Protein AF-A0A2P4YS09-F1 (afdb_monomer_lite)

Foldseek 3Di:
DPPCCLPPVVVVVLLVVLPPPDLAAEEEEDAPVCQVVSVVSCCVPCCVDPNNAAEAEQAAALPDDDDPVVLVVLVVVLVVCSVSSHYYYYYLNRLVSLVLSLVQDDPPPPSNVSSCVSNDPVRYDYDYDPVVVRVDCVSVDQDDHDDDDDQVPQLLQLVLLLVLVCVQCDDDCPQQLNVLLPDPQQWDADCVCCPPRNQNNRIDGRPPDPCPVVSVVSNCVSPPPPPQLLCCLQQPPPDDNCRSCDPNCVVCVVSNVSSVSNSVVNVVVVVSVVPPDDDPDDDDDPPDDDDPDDDDDDD

InterPro domains:
  IPR022099 Domain of unknown function DUF3638 [PF12340] (1-166)

Structure (mmCIF, N/CA/C/O backbone):
data_AF-A0A2P4YS09-F1
#
_entry.id   AF-A0A2P4YS09-F1
#
loop_
_atom_site.group_PDB
_atom_site.id
_atom_site.type_symbol
_atom_site.label_atom_id
_atom_site.label_alt_id
_atom_site.label_comp_id
_atom_site.label_asym_id
_atom_site.label_entity_id
_atom_site.label_seq_id
_atom_site.pdbx_PDB_ins_code
_atom_site.Cartn_x
_atom_site.Cartn_y
_atom_site.Cartn_z
_atom_site.occupancy
_atom_site.B_iso_or_equiv
_atom_site.auth_seq_id
_atom_site.auth_comp_id
_atom_site.auth_asym_id
_atom_site.auth_atom_id
_atom_site.pdbx_PDB_model_num
ATOM 1 N N . MET A 1 1 ? -18.739 -16.375 -4.232 1.00 53.59 1 MET A N 1
ATOM 2 C CA . MET A 1 1 ? -19.232 -14.999 -4.000 1.00 53.59 1 MET A CA 1
ATOM 3 C C . MET A 1 1 ? -20.748 -15.020 -3.813 1.00 53.59 1 MET A C 1
ATOM 5 O O . MET A 1 1 ? -21.392 -15.875 -4.403 1.00 53.59 1 MET A O 1
ATOM 9 N N . GLY A 1 2 ? -21.317 -14.140 -2.980 1.00 62.72 2 GLY A N 1
ATOM 10 C CA . GLY A 1 2 ? -22.780 -13.991 -2.831 1.00 62.72 2 GLY A CA 1
ATOM 11 C C . GLY A 1 2 ? -23.453 -14.759 -1.681 1.00 62.72 2 GLY A C 1
ATOM 12 O O . GLY A 1 2 ? -24.643 -14.586 -1.457 1.00 62.72 2 GLY A O 1
ATOM 13 N N . SER A 1 3 ? -22.714 -15.555 -0.902 1.00 61.66 3 SER A N 1
ATOM 14 C CA . SER A 1 3 ? -23.263 -16.323 0.238 1.00 61.66 3 SER A CA 1
ATOM 15 C C . SER A 1 3 ? -23.286 -15.549 1.565 1.00 61.66 3 SER A C 1
ATOM 17 O O . SER A 1 3 ? -23.561 -16.131 2.606 1.00 61.66 3 SER A O 1
ATOM 19 N N . GLY A 1 4 ? -22.929 -14.261 1.554 1.00 66.88 4 GLY A N 1
ATOM 20 C CA . GLY A 1 4 ? -22.903 -13.427 2.760 1.00 66.88 4 GLY A CA 1
ATOM 21 C C . GLY A 1 4 ? -21.705 -13.648 3.690 1.00 66.88 4 GLY A C 1
ATOM 22 O O . GLY A 1 4 ? -21.768 -13.210 4.830 1.00 66.88 4 GLY A O 1
ATOM 23 N N . LYS A 1 5 ? -20.605 -14.271 3.236 1.00 77.81 5 LYS A N 1
ATOM 24 C CA . LYS A 1 5 ? -19.407 -14.534 4.066 1.00 77.81 5 LYS A CA 1
ATOM 25 C C . LYS A 1 5 ? -18.889 -13.267 4.761 1.00 77.81 5 LYS A C 1
ATOM 27 O O . LYS A 1 5 ? -18.823 -13.229 5.983 1.00 77.81 5 LYS A O 1
ATOM 32 N N . THR A 1 6 ? -18.649 -12.207 3.998 1.00 79.75 6 THR A N 1
ATOM 33 C CA . THR A 1 6 ? -18.201 -10.897 4.495 1.00 79.75 6 THR A CA 1
ATOM 34 C C . THR A 1 6 ? -19.216 -10.249 5.443 1.00 79.75 6 THR A C 1
ATOM 36 O O . THR A 1 6 ? -18.852 -9.573 6.396 1.00 79.75 6 THR A O 1
ATOM 39 N N . ARG A 1 7 ? -20.516 -10.476 5.218 1.00 82.88 7 ARG A N 1
ATOM 40 C CA . ARG A 1 7 ? -21.606 -9.830 5.970 1.00 82.88 7 ARG A CA 1
ATOM 41 C C . ARG A 1 7 ? -22.046 -10.595 7.220 1.00 82.88 7 ARG A C 1
ATOM 43 O O . ARG A 1 7 ? -22.670 -10.001 8.092 1.00 82.88 7 ARG A O 1
ATOM 50 N N . VAL A 1 8 ? -21.738 -11.887 7.310 1.00 82.44 8 VAL A N 1
ATOM 51 C CA . VAL A 1 8 ? -22.161 -12.772 8.406 1.00 82.44 8 VAL A CA 1
ATOM 52 C C . VAL A 1 8 ? -20.958 -13.258 9.208 1.00 82.44 8 VAL A C 1
ATOM 54 O O . VAL A 1 8 ? -20.936 -13.096 10.424 1.00 82.44 8 VAL A O 1
ATOM 57 N N . ASN A 1 9 ? -19.927 -13.791 8.549 1.00 85.88 9 ASN A N 1
ATOM 58 C CA . ASN A 1 9 ? -18.791 -14.396 9.245 1.00 85.88 9 ASN A CA 1
ATOM 59 C C . ASN A 1 9 ? -17.864 -13.341 9.851 1.00 85.88 9 ASN A C 1
ATOM 61 O O . ASN A 1 9 ? -17.486 -13.483 11.008 1.00 85.88 9 ASN A O 1
ATOM 65 N N . LEU A 1 10 ? -17.520 -12.280 9.110 1.00 88.44 10 LEU A N 1
ATOM 66 C CA . LEU A 1 10 ? -16.603 -11.255 9.625 1.00 88.44 10 LEU A CA 1
ATOM 67 C C . LEU A 1 10 ? -17.147 -10.541 10.870 1.00 88.44 10 LEU A C 1
ATOM 69 O O . LEU A 1 10 ? -16.418 -10.503 11.854 1.00 88.44 10 LEU A O 1
ATOM 73 N N . PRO A 1 11 ? -18.413 -10.071 10.921 1.00 87.94 11 PRO A N 1
ATOM 74 C CA . PRO A 1 11 ? -18.961 -9.493 12.149 1.00 87.94 11 PRO A CA 1
ATOM 75 C C . PRO A 1 11 ? -18.897 -10.444 13.348 1.00 87.94 11 PRO A C 1
ATOM 77 O O . PRO A 1 11 ? -18.574 -10.009 14.450 1.00 87.94 11 PRO A O 1
ATOM 80 N N . MET A 1 12 ? -19.170 -11.740 13.143 1.00 87.25 12 MET A N 1
ATOM 81 C CA . MET A 1 12 ? -19.071 -12.741 14.211 1.00 87.25 12 MET A CA 1
ATOM 82 C C . MET A 1 12 ? -17.631 -12.934 14.686 1.00 87.25 12 MET A C 1
ATOM 84 O O . MET A 1 12 ? -17.397 -12.990 15.890 1.00 87.25 12 MET A O 1
ATOM 88 N N . LEU A 1 13 ? -16.670 -13.013 13.761 1.00 88.81 13 LEU A N 1
ATOM 89 C CA . LEU A 1 13 ? -15.250 -13.124 14.098 1.00 88.81 13 LEU A CA 1
ATOM 90 C C . LEU A 1 13 ? -14.765 -11.886 14.845 1.00 88.81 13 LEU A C 1
ATOM 92 O O . LEU A 1 13 ? -14.091 -12.022 15.859 1.00 88.81 13 LEU A O 1
ATOM 96 N N . PHE A 1 14 ? -15.148 -10.696 14.388 1.00 89.50 14 PHE A N 1
ATOM 97 C CA . PHE A 1 14 ? -14.781 -9.453 15.049 1.00 89.50 14 PHE A CA 1
ATOM 98 C C . PHE A 1 14 ? -15.320 -9.420 16.473 1.00 89.50 14 PHE A C 1
ATOM 100 O O . PHE A 1 14 ? -14.522 -9.304 17.390 1.00 89.50 14 PHE A O 1
ATOM 107 N N . LEU A 1 15 ? -16.622 -9.654 16.675 1.00 87.06 15 LEU A N 1
ATOM 108 C CA . LEU A 1 15 ? -17.220 -9.732 18.012 1.00 87.06 15 LEU A CA 1
ATOM 109 C C . LEU A 1 15 ? -16.525 -10.767 18.903 1.00 87.06 15 LEU A C 1
ATOM 111 O O . LEU A 1 15 ? -16.285 -10.501 20.076 1.00 87.06 15 LEU A O 1
ATOM 115 N N . HIS A 1 16 ? -16.198 -11.940 18.359 1.00 88.25 16 HIS A N 1
ATOM 116 C CA . HIS A 1 16 ? -15.520 -12.988 19.112 1.00 88.25 16 HIS A CA 1
ATOM 117 C C . HIS A 1 16 ? -14.112 -12.566 19.545 1.00 88.25 16 HIS A C 1
ATOM 119 O O . HIS A 1 16 ? -13.767 -12.701 20.718 1.00 88.25 16 HIS A O 1
ATOM 125 N N . PHE A 1 17 ? -13.302 -12.052 18.619 1.00 87.75 17 PHE A N 1
ATOM 126 C CA . PHE A 1 17 ? -11.911 -11.714 18.898 1.00 87.75 17 PHE A CA 1
ATOM 127 C C . PHE A 1 17 ? -11.774 -10.451 19.744 1.00 87.75 17 PHE A C 1
ATOM 129 O O . PHE A 1 17 ? -10.962 -10.455 20.665 1.00 87.75 17 PHE A O 1
ATOM 136 N N . THR A 1 18 ? -12.607 -9.433 19.525 1.00 84.62 18 THR A N 1
ATOM 137 C CA . THR A 1 18 ? -12.592 -8.210 20.339 1.00 84.62 18 THR A CA 1
ATOM 138 C C . THR A 1 18 ? -13.118 -8.447 21.757 1.00 84.62 18 THR A C 1
ATOM 140 O O . THR A 1 18 ? -12.728 -7.742 22.674 1.00 84.62 18 THR A O 1
ATOM 143 N N . GLN A 1 19 ? -14.002 -9.429 21.974 1.00 80.50 19 GLN A N 1
ATOM 144 C CA . GLN A 1 19 ? -14.478 -9.794 23.321 1.00 80.50 19 GLN A CA 1
ATOM 145 C C . GLN A 1 19 ? -13.600 -10.846 24.009 1.00 80.50 19 GLN A C 1
ATOM 147 O O . GLN A 1 19 ? -13.717 -11.064 25.219 1.00 80.50 19 GLN A O 1
ATOM 152 N N . SER A 1 20 ? -12.744 -11.536 23.254 1.00 75.44 20 SER A N 1
ATOM 153 C CA . SER A 1 20 ? -11.768 -12.455 23.829 1.00 75.44 20 SER A CA 1
ATOM 154 C C . SER A 1 20 ? -10.754 -11.668 24.665 1.00 75.44 20 SER A C 1
ATOM 156 O O . SER A 1 20 ? -10.421 -10.540 24.330 1.00 75.44 20 SER A O 1
ATOM 158 N N . ARG A 1 21 ? -10.216 -12.253 25.745 1.00 66.25 21 ARG A N 1
ATOM 159 C CA . ARG A 1 21 ? -9.187 -11.612 26.598 1.00 66.25 21 ARG A CA 1
ATOM 160 C C . ARG A 1 21 ? -7.824 -11.416 25.898 1.00 66.25 21 ARG A C 1
ATOM 162 O O . ARG A 1 21 ? -6.805 -11.317 26.574 1.00 66.25 21 ARG A O 1
ATOM 169 N N . ASN A 1 22 ? -7.783 -11.425 24.569 1.00 69.19 22 ASN A N 1
ATOM 170 C CA . ASN A 1 22 ? -6.579 -11.119 23.816 1.00 69.19 22 ASN A CA 1
ATOM 171 C C . ASN A 1 22 ? -6.337 -9.611 23.842 1.00 69.19 22 ASN A C 1
ATOM 173 O O . ASN A 1 22 ? -7.241 -8.831 23.574 1.00 69.19 22 ASN A O 1
ATOM 177 N N . SER A 1 23 ? -5.097 -9.214 24.114 1.00 76.88 23 SER A N 1
ATOM 178 C CA . SER A 1 23 ? -4.659 -7.816 24.044 1.00 76.88 23 SER A CA 1
ATOM 179 C C . SER A 1 23 ? -4.414 -7.328 22.612 1.00 76.88 23 SER A C 1
ATOM 181 O O . SER A 1 23 ? -4.041 -6.177 22.420 1.00 76.88 23 SER A O 1
ATOM 183 N N . ARG A 1 24 ? -4.564 -8.206 21.613 1.00 88.62 24 ARG A N 1
ATOM 184 C CA . ARG A 1 24 ? -4.263 -7.913 20.209 1.00 88.62 24 ARG A CA 1
ATOM 185 C C . ARG A 1 24 ? -5.411 -7.169 19.537 1.00 88.62 24 ARG A C 1
ATOM 187 O O . ARG A 1 24 ? -6.567 -7.569 19.665 1.00 88.62 24 ARG A O 1
ATOM 194 N N . VAL A 1 25 ? -5.075 -6.155 18.747 1.00 90.62 25 VAL A N 1
ATOM 195 C CA . VAL A 1 25 ? -6.025 -5.410 17.917 1.00 90.62 25 VAL A CA 1
ATOM 196 C C . VAL A 1 25 ? -6.445 -6.270 16.729 1.00 90.62 25 VAL A C 1
ATOM 198 O O . VAL A 1 25 ? -5.609 -6.835 16.022 1.00 90.62 25 VAL A O 1
ATOM 201 N N . VAL A 1 26 ? -7.749 -6.371 16.474 1.00 92.25 26 VAL A N 1
ATOM 202 C CA . VAL A 1 26 ? -8.250 -7.088 15.296 1.00 92.25 26 VAL A CA 1
ATOM 203 C C . VAL A 1 26 ? -8.022 -6.223 14.060 1.00 92.25 26 VAL A C 1
ATOM 205 O O . VAL A 1 26 ? -8.593 -5.138 13.955 1.00 92.25 26 VAL A O 1
ATOM 208 N N . ARG A 1 27 ? -7.219 -6.709 13.110 1.00 93.19 27 ARG A N 1
ATOM 209 C CA . ARG A 1 27 ? -6.904 -6.019 11.855 1.00 93.19 27 ARG A CA 1
ATOM 210 C C . ARG A 1 27 ? -7.514 -6.768 10.677 1.00 93.19 27 ARG A C 1
ATOM 212 O O . ARG A 1 27 ? -7.102 -7.869 10.325 1.00 93.19 27 ARG A O 1
ATOM 219 N N . ALA A 1 28 ? -8.532 -6.174 10.076 1.00 92.56 28 ALA A N 1
ATOM 220 C CA . ALA A 1 28 ? -9.270 -6.744 8.967 1.00 92.56 28 ALA A CA 1
ATOM 221 C C . ALA A 1 28 ? -8.743 -6.218 7.628 1.00 92.56 28 ALA A C 1
ATOM 223 O O . ALA A 1 28 ? -8.751 -5.009 7.379 1.00 92.56 28 ALA A O 1
ATOM 224 N N . HIS A 1 29 ? -8.326 -7.135 6.758 1.00 91.38 29 HIS A N 1
ATOM 225 C CA . HIS A 1 29 ? -7.831 -6.820 5.423 1.00 91.38 29 HIS A CA 1
ATOM 226 C C . HIS A 1 29 ? -8.927 -7.005 4.387 1.00 91.38 29 HIS A C 1
ATOM 228 O O . HIS A 1 29 ? -9.522 -8.080 4.292 1.00 91.38 29 HIS A O 1
ATOM 234 N N . PHE A 1 30 ? -9.139 -5.970 3.580 1.00 91.19 30 PHE A N 1
ATOM 235 C CA . PHE A 1 30 ? -10.062 -5.995 2.449 1.00 91.19 30 PHE A CA 1
ATOM 236 C C . PHE A 1 30 ? -9.357 -5.536 1.179 1.00 91.19 30 PHE A C 1
ATOM 238 O O . PHE A 1 30 ? -8.478 -4.675 1.209 1.00 91.19 30 PHE A O 1
ATOM 245 N N . LEU A 1 31 ? -9.785 -6.063 0.033 1.00 89.06 31 LEU A N 1
ATOM 246 C CA . LEU A 1 31 ? -9.382 -5.514 -1.261 1.00 89.06 31 LEU A CA 1
ATOM 247 C C . LEU A 1 31 ? -9.795 -4.037 -1.345 1.00 89.06 31 LEU A C 1
ATOM 249 O O . LEU A 1 31 ? -10.903 -3.688 -0.935 1.00 89.06 31 LEU A O 1
ATOM 253 N N . SER A 1 32 ? -8.952 -3.175 -1.924 1.00 86.62 32 SER A N 1
ATOM 254 C CA . SER A 1 32 ? -9.229 -1.731 -2.033 1.00 86.62 32 SER A CA 1
ATOM 255 C C . SER A 1 32 ? -10.579 -1.427 -2.704 1.00 86.62 32 SER A C 1
ATOM 257 O O . SER A 1 32 ? -11.265 -0.488 -2.313 1.00 86.6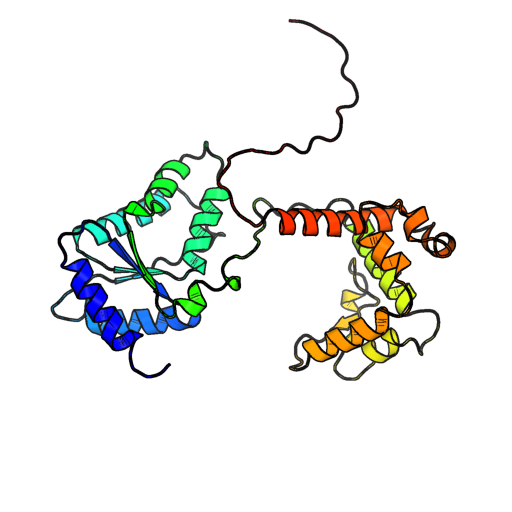2 32 SER A O 1
ATOM 259 N N . SER A 1 33 ? -11.020 -2.263 -3.653 1.00 86.50 33 SER A N 1
ATOM 260 C CA . SER A 1 33 ? -12.335 -2.151 -4.305 1.00 86.50 33 SER A CA 1
ATOM 261 C C . SER A 1 33 ? -13.531 -2.443 -3.391 1.00 86.50 33 SER A C 1
ATOM 263 O O . SER A 1 33 ? -14.638 -1.999 -3.688 1.00 86.50 33 SER A O 1
ATOM 265 N N . LEU A 1 34 ? -13.330 -3.192 -2.304 1.00 87.94 34 LEU A N 1
ATOM 266 C CA . LEU A 1 34 ? -14.368 -3.598 -1.351 1.00 87.94 34 LEU A CA 1
ATOM 267 C C . LEU A 1 34 ? -14.297 -2.815 -0.033 1.00 87.94 34 LEU A C 1
ATOM 269 O O . LEU A 1 34 ? -15.235 -2.875 0.760 1.00 87.94 34 LEU A O 1
ATOM 273 N N . LEU A 1 35 ? -13.215 -2.067 0.194 1.00 86.94 35 LEU A N 1
ATOM 274 C CA . LEU A 1 35 ? -12.919 -1.387 1.454 1.00 86.94 35 LEU A CA 1
ATOM 275 C C . LEU A 1 35 ? -14.045 -0.437 1.886 1.00 86.94 35 LEU A C 1
ATOM 277 O O . LEU A 1 35 ? -14.549 -0.545 3.003 1.00 86.94 35 LEU A O 1
ATOM 281 N N . SER A 1 36 ? -14.500 0.443 0.987 1.00 87.25 36 SER A N 1
ATOM 282 C CA . SER A 1 36 ? -15.554 1.418 1.300 1.00 87.25 36 SER A CA 1
ATOM 283 C C . SER A 1 36 ? -16.907 0.757 1.584 1.00 87.25 36 SER A C 1
ATOM 285 O O . SER A 1 36 ? -17.635 1.200 2.473 1.00 87.25 36 SER A O 1
ATOM 287 N N . GLU A 1 37 ? -17.257 -0.317 0.864 1.00 89.06 37 GLU A N 1
ATOM 288 C CA . GLU A 1 37 ? -18.494 -1.067 1.131 1.00 89.06 37 GLU A CA 1
ATOM 289 C C . GLU A 1 37 ? -18.412 -1.778 2.488 1.00 89.06 37 GLU A C 1
ATOM 291 O O . GLU A 1 37 ? -19.343 -1.691 3.295 1.00 89.06 37 GLU A O 1
ATOM 296 N N . ALA A 1 38 ? -17.287 -2.445 2.760 1.00 86.56 38 ALA A N 1
ATOM 297 C CA . ALA A 1 38 ? -17.046 -3.141 4.015 1.00 86.56 38 ALA A CA 1
ATOM 298 C C . ALA A 1 38 ? -17.099 -2.174 5.203 1.00 86.56 38 ALA A C 1
ATOM 300 O O . ALA A 1 38 ? -17.812 -2.434 6.170 1.00 86.56 38 ALA A O 1
ATOM 301 N N . GLN A 1 39 ? -16.435 -1.022 5.111 1.00 87.75 39 GLN A N 1
ATOM 302 C CA . GLN A 1 39 ? -16.451 0.007 6.147 1.00 87.75 39 GLN A CA 1
ATOM 303 C C . GLN A 1 39 ? -17.870 0.507 6.435 1.00 87.75 39 GLN A C 1
ATOM 305 O O . GLN A 1 39 ? -18.285 0.539 7.593 1.00 87.75 39 GLN A O 1
ATOM 310 N N . GLN A 1 40 ? -18.648 0.856 5.404 1.00 88.12 40 GLN A N 1
ATOM 311 C CA . GLN A 1 40 ? -20.032 1.310 5.586 1.00 88.12 40 GLN A CA 1
ATOM 312 C C . GLN A 1 40 ? -20.904 0.238 6.245 1.00 88.12 40 GLN A C 1
ATOM 314 O O . GLN A 1 40 ? -21.721 0.545 7.120 1.00 88.12 40 GLN A O 1
ATOM 319 N N . TYR A 1 41 ? -20.724 -1.022 5.844 1.00 88.44 41 TYR A N 1
ATOM 320 C CA . TYR A 1 41 ? -21.429 -2.150 6.437 1.00 88.44 41 TYR A CA 1
ATOM 321 C C . TYR A 1 41 ? -21.056 -2.323 7.917 1.00 88.44 41 TYR A C 1
ATOM 323 O O . TYR A 1 41 ? -21.939 -2.339 8.776 1.00 88.44 41 TYR A O 1
ATOM 331 N N . MET A 1 42 ? -19.762 -2.377 8.239 1.00 86.94 42 MET A N 1
ATOM 332 C CA . MET A 1 42 ? -19.286 -2.538 9.616 1.00 86.94 42 MET A CA 1
ATOM 333 C C . MET A 1 42 ? -19.687 -1.351 10.494 1.00 86.94 42 MET A C 1
ATOM 335 O O . MET A 1 42 ? -20.152 -1.546 11.612 1.00 86.94 42 MET A O 1
ATOM 339 N N . HIS A 1 43 ? -19.627 -0.123 9.983 1.00 85.19 43 HIS A N 1
ATOM 340 C CA . HIS A 1 43 ? -20.096 1.050 10.715 1.00 85.19 43 HIS A CA 1
ATOM 341 C C . HIS A 1 43 ? -21.591 0.947 11.061 1.00 85.19 43 HIS A C 1
ATOM 343 O O . HIS A 1 43 ? -22.004 1.186 12.197 1.00 85.19 43 HIS A O 1
ATOM 349 N N . ARG A 1 44 ? -22.428 0.535 10.102 1.00 84.75 44 ARG A N 1
ATOM 350 C CA . ARG A 1 44 ? -23.874 0.391 10.327 1.00 84.75 44 ARG A CA 1
ATOM 351 C C . ARG A 1 44 ? -24.220 -0.743 11.295 1.00 84.75 44 ARG A C 1
ATOM 353 O O . ARG A 1 44 ? -25.187 -0.614 12.039 1.00 84.75 44 ARG A O 1
ATOM 360 N N . HIS A 1 45 ? -23.476 -1.845 11.264 1.00 81.25 45 HIS A N 1
ATOM 361 C CA . HIS A 1 45 ? -23.853 -3.073 11.969 1.00 81.25 45 HIS A CA 1
ATOM 362 C C . HIS A 1 45 ? -23.051 -3.355 13.244 1.00 81.25 45 HIS A C 1
ATOM 364 O O . HIS A 1 45 ? -23.541 -4.097 14.090 1.00 81.25 45 HIS A O 1
ATOM 370 N N . LEU A 1 46 ? -21.866 -2.764 13.411 1.00 80.75 46 LEU A N 1
ATOM 371 C CA . LEU A 1 46 ? -20.998 -2.957 14.577 1.00 80.75 46 LEU A CA 1
ATOM 372 C C . LEU A 1 46 ? -20.906 -1.692 15.437 1.00 80.75 46 LEU A C 1
ATOM 374 O O . LEU A 1 46 ? -21.229 -1.778 16.623 1.00 80.75 46 LEU A O 1
ATOM 378 N N . LEU A 1 47 ? -20.585 -0.522 14.858 1.00 75.62 47 LEU A N 1
ATOM 379 C CA . LEU A 1 47 ? -20.533 0.743 15.621 1.00 75.62 47 LEU A CA 1
ATOM 380 C C . LEU A 1 47 ? -21.905 1.157 16.143 1.00 75.62 47 LEU A C 1
ATOM 382 O O . LEU A 1 47 ? -22.066 1.413 17.331 1.00 75.62 47 LEU A O 1
ATOM 386 N N . ALA A 1 48 ? -22.897 1.233 15.250 1.00 68.38 48 ALA A N 1
ATOM 387 C CA . ALA A 1 48 ? -24.241 1.703 15.593 1.00 68.38 48 ALA A CA 1
ATOM 388 C C . ALA A 1 48 ? -25.080 0.658 16.357 1.00 68.38 48 ALA A C 1
ATOM 390 O O . ALA A 1 48 ? -26.264 0.872 16.616 1.00 68.38 48 ALA A O 1
ATOM 391 N N . SER A 1 49 ? -24.478 -0.482 16.703 1.00 68.62 49 SER A N 1
ATOM 392 C CA . SER A 1 49 ? -25.103 -1.536 17.495 1.00 68.62 49 SER A CA 1
ATOM 393 C C . SER A 1 49 ? -24.809 -1.366 18.988 1.00 68.62 49 SER A C 1
ATOM 395 O O . SER A 1 49 ? -23.924 -0.613 19.394 1.00 68.62 49 SER A O 1
ATOM 397 N N . ASN A 1 50 ? -25.493 -2.141 19.831 1.00 68.69 50 ASN A N 1
ATOM 398 C CA . ASN A 1 50 ? -25.216 -2.167 21.271 1.00 68.69 50 ASN A CA 1
ATOM 399 C C . ASN A 1 50 ? -23.804 -2.679 21.615 1.00 68.69 50 ASN A C 1
ATOM 401 O O . ASN A 1 50 ? -23.370 -2.489 22.748 1.00 68.69 50 ASN A O 1
ATOM 405 N N . ALA A 1 51 ? -23.094 -3.305 20.667 1.00 68.12 51 ALA A N 1
ATOM 406 C CA . ALA A 1 51 ? -21.723 -3.766 20.867 1.00 68.12 51 ALA A CA 1
ATOM 407 C C . ALA A 1 51 ? -20.697 -2.618 20.876 1.00 68.12 51 ALA A C 1
ATOM 409 O O . ALA A 1 51 ? -19.624 -2.801 21.438 1.00 68.12 51 ALA A O 1
ATOM 410 N N . ARG A 1 52 ? -21.025 -1.453 20.283 1.00 73.12 52 ARG A N 1
ATOM 411 C CA . ARG A 1 52 ? -20.186 -0.235 20.246 1.00 73.12 52 ARG A CA 1
ATOM 412 C C . ARG A 1 52 ? -18.720 -0.487 19.864 1.00 73.12 52 ARG A C 1
ATOM 414 O O . ARG A 1 52 ? -17.822 0.166 20.385 1.00 73.12 52 ARG A O 1
ATOM 421 N N . LEU A 1 53 ? -18.482 -1.426 18.951 1.00 81.50 53 LEU A N 1
ATOM 422 C CA . LEU A 1 53 ? -17.135 -1.730 18.479 1.00 81.50 53 LEU A CA 1
ATOM 423 C C . LEU A 1 53 ? -16.628 -0.585 17.611 1.00 81.50 53 LEU A C 1
ATOM 425 O O . LEU A 1 53 ? -17.203 -0.328 16.554 1.00 81.50 53 LEU A O 1
ATOM 429 N N . GLY A 1 54 ? -15.559 0.081 18.048 1.00 82.62 54 GLY A N 1
ATOM 430 C CA . GLY A 1 54 ? -14.878 1.093 17.247 1.00 82.62 54 GLY A CA 1
ATOM 431 C C . GLY A 1 54 ? -14.313 0.470 15.974 1.00 82.62 54 GLY A C 1
ATOM 432 O O . GLY A 1 54 ? -13.676 -0.577 16.028 1.00 82.62 54 GLY A O 1
ATOM 433 N N . VAL A 1 55 ? -14.557 1.097 14.827 1.00 87.06 55 VAL A N 1
ATOM 434 C CA . VAL A 1 55 ? -13.981 0.703 13.536 1.00 87.06 55 VAL A CA 1
ATOM 435 C C . VAL A 1 55 ? -13.174 1.881 13.037 1.00 87.06 55 VAL A C 1
ATOM 437 O O . VAL A 1 55 ? -13.719 2.969 12.848 1.00 87.06 55 VAL A O 1
ATOM 440 N N . PHE A 1 56 ? -11.888 1.651 12.827 1.00 87.88 56 PHE A N 1
ATOM 441 C CA . PHE A 1 56 ? -10.954 2.654 12.351 1.00 87.88 56 PHE A CA 1
ATOM 442 C C . PHE A 1 56 ? -10.357 2.197 11.028 1.00 87.88 56 PHE A C 1
ATOM 444 O O . PHE A 1 56 ? -9.840 1.089 10.924 1.00 87.88 56 PHE A O 1
ATOM 451 N N . GLU A 1 57 ? -10.437 3.043 10.010 1.00 88.44 57 GLU A N 1
ATOM 452 C CA . GLU A 1 57 ? -9.727 2.816 8.759 1.00 88.44 57 GLU A CA 1
ATOM 453 C C . GLU A 1 57 ? -8.360 3.487 8.846 1.00 88.44 57 GLU A C 1
ATOM 455 O O . GLU A 1 57 ? -8.280 4.659 9.211 1.00 88.44 57 GLU A O 1
ATOM 460 N N . GLN A 1 58 ? -7.300 2.769 8.473 1.00 84.69 58 GLN A N 1
ATOM 461 C CA . GLN A 1 58 ? -5.964 3.349 8.345 1.00 84.69 58 GLN A CA 1
ATOM 462 C C . GLN A 1 58 ? -5.582 3.467 6.862 1.00 84.69 58 GLN A C 1
ATOM 464 O O . GLN A 1 58 ? -4.908 2.582 6.323 1.00 84.69 58 GLN A O 1
ATOM 469 N N . PRO A 1 59 ? -6.020 4.532 6.165 1.00 85.94 59 PRO A N 1
ATOM 470 C CA . PRO A 1 59 ? -5.511 4.833 4.842 1.00 85.94 59 PRO A CA 1
ATOM 471 C C . PRO A 1 59 ? -4.081 5.356 4.961 1.00 85.94 59 PRO A C 1
ATOM 473 O O . PRO A 1 59 ? -3.789 6.236 5.771 1.00 85.94 59 PRO A O 1
ATOM 476 N N . PHE A 1 60 ? -3.182 4.830 4.138 1.00 88.25 60 PHE A N 1
ATOM 477 C CA . PHE A 1 60 ? -1.818 5.331 4.070 1.00 88.25 60 PHE A CA 1
ATOM 478 C C . PHE A 1 60 ? -1.319 5.328 2.634 1.00 88.25 60 PHE A C 1
ATOM 480 O O . PHE A 1 60 ? -1.525 4.370 1.888 1.00 88.25 60 PHE A O 1
ATOM 487 N N . HIS A 1 61 ? -0.646 6.412 2.262 1.00 86.38 61 HIS A N 1
ATOM 488 C CA . HIS A 1 61 ? -0.015 6.556 0.964 1.00 86.38 61 HIS A CA 1
ATOM 489 C C . HIS A 1 61 ? 1.448 6.938 1.154 1.00 86.38 61 HIS A C 1
ATOM 491 O O . HIS A 1 61 ? 1.769 7.878 1.874 1.00 86.38 61 HIS A O 1
ATOM 497 N N . ARG A 1 62 ? 2.341 6.238 0.457 1.00 83.31 62 ARG A N 1
ATOM 498 C CA . ARG A 1 62 ? 3.798 6.373 0.612 1.00 83.31 62 ARG A CA 1
ATOM 499 C C . ARG A 1 62 ? 4.337 7.791 0.358 1.00 83.31 62 ARG A C 1
ATOM 501 O O . ARG A 1 62 ? 5.323 8.199 0.964 1.00 83.31 62 ARG A O 1
ATOM 508 N N . GLN A 1 63 ? 3.672 8.555 -0.513 1.00 83.38 63 GLN A N 1
ATOM 509 C CA . GLN A 1 63 ? 4.038 9.952 -0.816 1.00 83.38 63 GLN A CA 1
ATOM 510 C C . GLN A 1 63 ? 3.732 10.936 0.322 1.00 83.38 63 GLN A C 1
ATOM 512 O O . GLN A 1 63 ? 4.024 12.117 0.184 1.00 83.38 63 GLN A O 1
ATOM 517 N N . ILE A 1 64 ? 3.108 10.489 1.413 1.00 86.12 64 ILE A N 1
ATOM 518 C CA . ILE A 1 64 ? 2.909 11.333 2.586 1.00 86.12 64 ILE A CA 1
ATOM 519 C C . ILE A 1 64 ? 4.261 11.517 3.277 1.00 86.12 64 ILE A C 1
ATOM 521 O O . ILE A 1 64 ? 4.949 10.541 3.591 1.00 86.12 64 ILE A O 1
ATOM 525 N N . ASP A 1 65 ? 4.624 12.770 3.531 1.00 86.56 65 ASP A N 1
ATOM 526 C CA . ASP A 1 65 ? 5.747 13.101 4.400 1.00 86.56 65 ASP A CA 1
ATOM 527 C C . ASP A 1 65 ? 5.362 12.759 5.839 1.00 86.56 65 ASP A C 1
ATOM 529 O O . ASP A 1 65 ? 4.416 13.331 6.399 1.00 86.56 65 ASP A O 1
ATOM 533 N N . LEU A 1 66 ? 6.062 11.774 6.399 1.00 86.25 66 LEU A N 1
ATOM 534 C CA . LEU A 1 66 ? 5.907 11.365 7.785 1.00 86.25 66 LEU A CA 1
ATOM 535 C C . LEU A 1 66 ? 6.723 12.298 8.670 1.00 86.25 66 LEU A C 1
ATOM 537 O O . LEU A 1 66 ? 7.874 12.605 8.377 1.00 86.25 66 LEU A O 1
ATOM 541 N N . ASP A 1 67 ? 6.098 12.726 9.752 1.00 89.56 67 ASP A N 1
ATOM 542 C CA . ASP A 1 67 ? 6.731 13.405 10.866 1.00 89.56 67 ASP A CA 1
ATOM 543 C C . ASP A 1 67 ? 6.307 12.696 12.157 1.00 89.56 67 ASP A C 1
ATOM 545 O O . ASP A 1 67 ? 5.392 11.862 12.167 1.00 89.56 67 ASP A O 1
ATOM 549 N N . MET A 1 68 ? 6.991 13.029 13.249 1.00 90.38 68 MET A N 1
ATOM 550 C CA . MET A 1 68 ? 6.725 12.437 14.558 1.00 90.38 68 MET A CA 1
ATOM 551 C C . MET A 1 68 ? 5.276 12.658 14.998 1.00 90.38 68 MET A C 1
ATOM 553 O O . MET A 1 68 ? 4.651 11.732 15.496 1.00 90.38 68 MET A O 1
ATOM 557 N N . GLU A 1 69 ? 4.708 13.838 14.739 1.00 92.31 69 GLU A N 1
ATOM 558 C CA . GLU A 1 69 ? 3.327 14.164 15.113 1.00 92.31 69 GLU A CA 1
ATOM 559 C C . GLU A 1 69 ? 2.315 13.231 14.425 1.00 92.31 69 GLU A C 1
ATOM 561 O O . GLU A 1 69 ? 1.432 12.672 15.075 1.00 92.31 69 GLU A O 1
ATOM 566 N N . LYS A 1 70 ? 2.450 12.988 13.114 1.00 91.69 70 LYS A N 1
ATOM 567 C CA . LYS A 1 70 ? 1.571 12.054 12.389 1.00 91.69 70 LYS A CA 1
ATOM 568 C C . LYS A 1 70 ? 1.744 10.616 12.860 1.00 91.69 70 LYS A C 1
ATOM 570 O O . LYS A 1 70 ? 0.764 9.872 12.876 1.00 91.69 70 LYS A O 1
ATOM 575 N N . LEU A 1 71 ? 2.964 10.213 13.208 1.00 92.50 71 LEU A N 1
ATOM 576 C CA . LEU A 1 71 ? 3.221 8.874 13.734 1.00 92.50 71 LEU A CA 1
ATOM 577 C C . LEU A 1 71 ? 2.609 8.685 15.116 1.00 92.50 71 LEU A C 1
ATOM 579 O O . LEU A 1 71 ? 1.957 7.669 15.342 1.00 92.50 71 LEU A O 1
ATOM 583 N N . GLU A 1 72 ? 2.723 9.677 15.996 1.00 92.44 72 GLU A N 1
ATOM 584 C CA . GLU A 1 72 ? 2.049 9.670 17.294 1.00 92.44 72 GLU A CA 1
ATOM 585 C C . GLU A 1 72 ? 0.534 9.557 17.124 1.00 92.44 72 GLU A C 1
ATOM 587 O O . GLU A 1 72 ? -0.082 8.713 17.761 1.00 92.44 72 GLU A O 1
ATOM 592 N N . VAL A 1 73 ? -0.068 10.284 16.176 1.00 92.12 73 VAL A N 1
ATOM 593 C CA . VAL A 1 73 ? -1.502 10.132 15.877 1.00 92.12 73 VAL A CA 1
ATOM 594 C C . VAL A 1 73 ? -1.852 8.700 15.460 1.00 92.12 73 VAL A C 1
ATOM 596 O O . VAL A 1 73 ? -2.902 8.194 15.853 1.00 92.12 73 VAL A O 1
ATOM 599 N N . ILE A 1 74 ? -1.016 8.028 14.664 1.00 91.56 74 ILE A N 1
ATOM 600 C CA . ILE A 1 74 ? -1.265 6.634 14.266 1.00 91.56 74 ILE A CA 1
ATOM 601 C C . ILE A 1 74 ? -1.129 5.700 15.474 1.00 91.56 74 ILE A C 1
ATOM 603 O O . ILE A 1 74 ? -2.019 4.875 15.692 1.00 91.56 74 ILE A O 1
ATOM 607 N N . ARG A 1 75 ? -0.060 5.846 16.264 1.00 91.62 75 ARG A N 1
ATOM 608 C CA . ARG A 1 75 ? 0.193 5.039 17.465 1.00 91.62 75 ARG A CA 1
ATOM 609 C C . ARG A 1 75 ? -0.936 5.196 18.480 1.00 91.62 75 ARG A C 1
ATOM 611 O O . ARG A 1 75 ? -1.534 4.204 18.882 1.00 91.62 75 ARG A O 1
ATOM 618 N N . ASP A 1 76 ? -1.309 6.429 18.808 1.00 92.00 76 ASP A N 1
ATOM 619 C CA . ASP A 1 76 ? -2.362 6.737 19.776 1.00 92.00 76 ASP A CA 1
ATOM 620 C C . ASP A 1 76 ? -3.708 6.130 19.344 1.00 92.00 76 ASP A C 1
ATOM 622 O O . ASP A 1 76 ? -4.471 5.622 20.168 1.00 92.00 76 ASP A O 1
ATOM 626 N N . ARG A 1 77 ? -4.001 6.112 18.034 1.00 89.81 77 ARG A N 1
ATOM 627 C CA . ARG A 1 77 ? -5.196 5.439 17.498 1.00 89.81 77 ARG A CA 1
ATOM 628 C C . ARG A 1 77 ? -5.124 3.923 17.628 1.00 89.81 77 ARG A C 1
ATOM 630 O O . ARG A 1 77 ? -6.146 3.302 17.906 1.00 89.81 77 ARG A O 1
ATOM 637 N N . GLN A 1 78 ? -3.960 3.315 17.430 1.00 89.31 78 GLN A N 1
ATOM 638 C CA . GLN A 1 78 ? -3.783 1.873 17.619 1.00 89.31 78 GLN A CA 1
ATOM 639 C C . GLN A 1 78 ? -3.910 1.477 19.095 1.00 89.31 78 GLN A C 1
ATOM 641 O O . GLN A 1 78 ? -4.608 0.511 19.409 1.00 89.31 78 GLN A O 1
ATOM 646 N N . GLU A 1 79 ? -3.335 2.264 20.003 1.00 89.31 79 GLU A N 1
ATOM 647 C CA . GLU A 1 79 ? -3.490 2.089 21.450 1.00 89.31 79 GLU A CA 1
ATOM 648 C C . GLU A 1 79 ? -4.953 2.245 21.888 1.00 89.31 79 GLU A C 1
ATOM 650 O O . GLU A 1 79 ? -5.468 1.432 22.658 1.00 89.31 79 GLU A O 1
ATOM 655 N N . GLU A 1 80 ? -5.666 3.239 21.348 1.00 88.94 80 GLU A N 1
ATOM 656 C CA . GLU A 1 80 ? -7.101 3.423 21.576 1.00 88.94 80 GLU A CA 1
ATOM 657 C C . GLU A 1 80 ? -7.894 2.172 21.153 1.00 88.94 80 GLU A C 1
ATOM 659 O O . GLU A 1 80 ? -8.750 1.689 21.901 1.00 88.94 80 GLU A O 1
ATOM 664 N N . LEU A 1 81 ? -7.582 1.587 19.992 1.00 87.88 81 LEU A N 1
ATOM 665 C CA . LEU A 1 81 ? -8.217 0.345 19.540 1.00 87.88 81 LEU A CA 1
ATOM 666 C C . LEU A 1 81 ? -7.909 -0.834 20.470 1.00 87.88 81 LEU A C 1
ATOM 668 O O . LEU A 1 81 ? -8.806 -1.636 20.733 1.00 87.88 81 LEU A O 1
ATOM 672 N N . ALA A 1 82 ? -6.686 -0.935 20.992 1.00 85.44 82 ALA A N 1
ATOM 673 C CA . ALA A 1 82 ? -6.313 -1.982 21.940 1.00 85.44 82 ALA A CA 1
ATOM 674 C C . ALA A 1 82 ? -7.077 -1.845 23.270 1.00 85.44 82 ALA A C 1
ATOM 676 O O . ALA A 1 82 ? -7.575 -2.836 23.806 1.00 85.44 82 ALA A O 1
ATOM 677 N N . LEU A 1 83 ? -7.238 -0.617 23.776 1.00 86.62 83 LEU A N 1
ATOM 678 C CA . LEU A 1 83 ? -7.929 -0.339 25.040 1.00 86.62 83 LEU A CA 1
ATOM 679 C C . LEU A 1 83 ? -9.445 -0.542 24.948 1.00 86.62 83 LEU A C 1
ATOM 681 O O . LEU A 1 83 ? -10.050 -1.114 25.855 1.00 86.62 83 LEU A O 1
ATOM 685 N N . TYR A 1 84 ? -10.066 -0.086 23.859 1.00 84.44 84 TYR A N 1
ATOM 686 C CA . TYR A 1 84 ? -11.522 -0.132 23.684 1.00 84.44 84 TYR A CA 1
ATOM 687 C C . TYR A 1 84 ? -12.006 -1.329 22.855 1.00 84.44 84 TYR A C 1
ATOM 689 O O . TYR A 1 84 ? -13.184 -1.390 22.502 1.00 84.44 84 TYR A O 1
ATOM 697 N N . SER A 1 85 ? -11.122 -2.296 22.575 1.00 82.31 85 SER A N 1
ATOM 698 C CA . SER A 1 85 ? -11.438 -3.511 21.810 1.00 82.31 85 SER A CA 1
ATOM 699 C C . SER A 1 85 ? -12.027 -3.203 20.426 1.00 82.31 85 SER A C 1
ATOM 701 O O . SER A 1 85 ? -13.075 -3.721 20.038 1.00 82.31 85 SER A O 1
ATOM 703 N N . GLY A 1 86 ? -11.370 -2.307 19.693 1.00 87.94 86 GLY A N 1
ATOM 704 C CA . GLY A 1 86 ? -11.762 -1.893 18.352 1.00 87.94 86 GLY A CA 1
ATOM 705 C C . GLY A 1 86 ? -11.217 -2.788 17.237 1.00 87.94 86 GLY A C 1
ATOM 706 O O . GLY A 1 86 ? -10.459 -3.735 17.454 1.00 87.94 86 GLY A O 1
ATOM 707 N N . ILE A 1 87 ? -11.623 -2.460 16.013 1.00 90.88 87 ILE A N 1
ATOM 708 C CA . ILE A 1 87 ? -11.221 -3.131 14.780 1.00 90.88 87 ILE A CA 1
ATOM 709 C C . ILE A 1 87 ? -10.537 -2.109 13.880 1.00 90.88 87 ILE A C 1
ATOM 711 O O . ILE A 1 87 ? -11.090 -1.047 13.585 1.00 90.88 87 ILE A O 1
ATOM 715 N N . GLN A 1 88 ? -9.361 -2.466 13.390 1.00 92.31 88 GLN A N 1
ATOM 716 C CA . GLN A 1 88 ? -8.674 -1.737 12.340 1.00 92.31 88 GLN A CA 1
ATOM 717 C C . GLN A 1 88 ? -9.051 -2.334 10.983 1.00 92.31 88 GLN A C 1
ATOM 719 O O . GLN A 1 88 ? -8.981 -3.544 10.789 1.00 92.31 88 GLN A O 1
ATOM 724 N N . ILE A 1 89 ? -9.440 -1.496 10.032 1.00 92.44 89 ILE A N 1
ATOM 725 C CA . ILE A 1 89 ? -9.713 -1.874 8.647 1.00 92.44 89 ILE A CA 1
ATOM 726 C C . ILE A 1 89 ? -8.598 -1.309 7.771 1.00 92.44 89 ILE A C 1
ATOM 728 O O . ILE A 1 89 ? -8.285 -0.118 7.832 1.00 92.44 89 ILE A O 1
ATOM 732 N N . VAL A 1 90 ? -7.993 -2.165 6.950 1.00 91.75 90 VAL A N 1
ATOM 733 C CA . VAL A 1 90 ? -6.858 -1.795 6.102 1.00 91.75 90 VAL A CA 1
ATOM 734 C C . VAL A 1 90 ? -6.936 -2.507 4.752 1.00 91.75 90 VAL A C 1
ATOM 736 O O . VAL A 1 90 ? -7.455 -3.619 4.651 1.00 91.75 90 VAL A O 1
ATOM 739 N N . SER A 1 91 ? -6.430 -1.870 3.695 1.00 90.12 91 SER A N 1
ATOM 740 C CA . SER A 1 91 ? -6.165 -2.565 2.434 1.00 90.12 91 SER A CA 1
ATOM 741 C C . SER A 1 91 ? -4.715 -3.059 2.401 1.00 90.12 91 SER A C 1
ATOM 743 O O . SER A 1 91 ? -3.836 -2.408 2.980 1.00 90.12 91 SER A O 1
ATOM 745 N N . PRO A 1 92 ? -4.415 -4.161 1.690 1.00 85.31 92 PRO A N 1
ATOM 746 C CA . PRO A 1 92 ? -3.036 -4.610 1.497 1.00 85.31 92 PRO A CA 1
ATOM 747 C C . PRO A 1 92 ? -2.123 -3.506 0.946 1.00 85.31 92 PRO A C 1
ATOM 749 O O . PRO A 1 92 ? -0.966 -3.399 1.338 1.00 85.31 92 PRO A O 1
ATOM 752 N N . GLU A 1 93 ? -2.661 -2.639 0.084 1.00 85.50 93 GLU A N 1
ATOM 753 C CA . GLU A 1 93 ? -1.944 -1.515 -0.522 1.00 85.50 93 GLU A CA 1
ATOM 754 C C . GLU A 1 93 ? -1.554 -0.442 0.504 1.00 85.50 93 GLU A C 1
ATOM 756 O O . GLU A 1 93 ? -0.426 0.053 0.468 1.00 85.50 93 GLU A O 1
ATOM 761 N N . HIS A 1 94 ? -2.451 -0.098 1.435 1.00 88.25 94 HIS A N 1
ATOM 762 C CA . HIS A 1 94 ? -2.171 0.884 2.489 1.00 88.25 94 HIS A CA 1
ATOM 763 C C . HIS A 1 94 ? -1.125 0.354 3.469 1.00 88.25 94 HIS A C 1
ATOM 765 O O . HIS A 1 94 ? -0.166 1.056 3.792 1.00 88.25 94 HIS A O 1
ATOM 771 N N . ARG A 1 95 ? -1.272 -0.909 3.895 1.00 87.94 95 ARG A N 1
ATOM 772 C CA . ARG A 1 95 ? -0.306 -1.567 4.781 1.00 87.94 95 ARG A CA 1
ATOM 773 C C . ARG A 1 95 ? 1.076 -1.622 4.140 1.00 87.94 95 ARG A C 1
ATOM 775 O O . ARG A 1 95 ? 2.048 -1.172 4.735 1.00 87.94 95 ARG A O 1
ATOM 782 N N . MET A 1 96 ? 1.152 -2.127 2.914 1.00 85.44 96 MET A N 1
ATOM 783 C CA . MET A 1 96 ? 2.418 -2.235 2.201 1.00 85.44 96 MET A CA 1
ATOM 784 C C . MET A 1 96 ? 3.034 -0.860 1.930 1.00 85.44 96 MET A C 1
ATOM 786 O O . MET A 1 96 ? 4.247 -0.711 1.994 1.00 85.44 96 MET A O 1
ATOM 790 N N . SER A 1 97 ? 2.226 0.174 1.681 1.00 87.75 97 SER A N 1
ATOM 791 C CA . SER A 1 97 ? 2.735 1.545 1.554 1.00 87.75 97 SER A CA 1
ATOM 792 C C . SER A 1 97 ? 3.412 2.039 2.834 1.00 87.75 97 SER A C 1
ATOM 794 O O . SER A 1 97 ? 4.416 2.741 2.742 1.00 87.75 97 SER A O 1
ATOM 796 N N . LEU A 1 98 ? 2.890 1.672 4.008 1.00 89.25 98 LEU A N 1
ATOM 797 C CA . LEU A 1 98 ? 3.480 2.023 5.300 1.00 89.25 98 LEU A CA 1
ATOM 798 C C . LEU A 1 98 ? 4.778 1.241 5.554 1.00 89.25 98 LEU A C 1
ATOM 800 O O . LEU A 1 98 ? 5.789 1.836 5.914 1.00 89.25 98 LEU A O 1
ATOM 804 N N . GLU A 1 99 ? 4.783 -0.063 5.265 1.00 88.75 99 GLU A N 1
ATOM 805 C CA . GLU A 1 99 ? 5.985 -0.911 5.335 1.00 88.75 99 GLU A CA 1
ATOM 806 C C . GLU A 1 99 ? 7.088 -0.420 4.377 1.00 88.75 99 GLU A C 1
ATOM 808 O O . GLU A 1 99 ? 8.256 -0.326 4.744 1.00 88.75 99 GLU A O 1
ATOM 813 N N . LEU A 1 100 ? 6.730 -0.026 3.152 1.00 85.94 100 LEU A N 1
ATOM 814 C CA . LEU A 1 100 ? 7.673 0.544 2.186 1.00 85.94 100 LEU A CA 1
ATOM 815 C C . LEU A 1 100 ? 8.196 1.912 2.616 1.00 85.94 100 LEU A C 1
ATOM 817 O O . LEU A 1 100 ? 9.345 2.231 2.321 1.00 85.94 100 LEU A O 1
ATOM 821 N N . LYS A 1 101 ? 7.373 2.721 3.290 1.00 88.06 101 LYS A N 1
ATOM 822 C CA . LYS A 1 101 ? 7.811 4.006 3.834 1.00 88.06 101 LYS A CA 1
ATOM 823 C C . LYS A 1 101 ? 8.861 3.803 4.922 1.00 88.06 101 LYS A C 1
ATOM 825 O O . LYS A 1 101 ? 9.855 4.516 4.932 1.00 88.06 101 LYS A O 1
ATOM 830 N N . ARG A 1 102 ? 8.709 2.774 5.762 1.00 88.69 102 ARG A N 1
ATOM 831 C CA . ARG A 1 102 ? 9.735 2.389 6.741 1.00 88.69 102 ARG A CA 1
ATOM 832 C C . ARG A 1 102 ? 11.077 2.040 6.092 1.00 88.69 102 ARG A C 1
ATOM 834 O O . ARG A 1 102 ? 12.114 2.392 6.645 1.00 88.69 102 ARG A O 1
ATOM 841 N N . LEU A 1 103 ? 11.053 1.389 4.926 1.00 86.56 103 LEU A N 1
ATOM 842 C CA . LEU A 1 103 ? 12.253 1.049 4.149 1.00 86.56 103 LEU A CA 1
ATOM 843 C C . LEU A 1 103 ? 12.887 2.245 3.417 1.00 86.56 103 LEU A C 1
ATOM 845 O O . LEU A 1 103 ? 14.032 2.141 2.986 1.00 86.56 103 LEU A O 1
ATOM 849 N N . GLU A 1 104 ? 12.153 3.344 3.220 1.00 85.62 104 GLU A N 1
ATOM 850 C CA . GLU A 1 104 ? 12.705 4.588 2.660 1.00 85.62 104 GLU A CA 1
ATOM 851 C C . GLU A 1 104 ? 13.471 5.413 3.685 1.00 85.62 104 GLU A C 1
ATOM 853 O O . GLU A 1 104 ? 14.350 6.177 3.297 1.00 85.62 104 GLU A O 1
ATOM 858 N N . LEU A 1 105 ? 13.098 5.298 4.959 1.00 85.88 105 LEU A N 1
ATOM 859 C CA . LEU A 1 105 ? 13.715 6.056 6.035 1.00 85.88 105 LEU A CA 1
ATOM 860 C C . LEU A 1 105 ? 15.063 5.438 6.411 1.00 85.88 105 LEU A C 1
ATOM 862 O O . LEU A 1 105 ? 15.193 4.217 6.547 1.00 85.88 105 LEU A O 1
ATOM 866 N N . ASP A 1 106 ? 16.055 6.303 6.607 1.00 84.31 106 ASP A N 1
ATOM 867 C CA . ASP A 1 106 ? 17.353 5.906 7.139 1.00 84.31 106 ASP A CA 1
ATOM 868 C C . ASP A 1 106 ? 17.203 5.389 8.574 1.00 84.31 106 ASP A C 1
ATOM 870 O O . ASP A 1 106 ? 16.364 5.866 9.332 1.00 84.31 106 ASP A O 1
ATOM 874 N N . CYS A 1 107 ? 18.049 4.438 8.980 1.00 80.88 107 CYS A N 1
ATOM 875 C CA . CYS A 1 107 ? 17.991 3.853 10.327 1.00 80.88 107 CYS A CA 1
ATOM 876 C C . CYS A 1 107 ? 18.181 4.873 11.463 1.00 80.88 107 CYS A C 1
ATOM 878 O O . CYS A 1 107 ? 17.791 4.586 12.587 1.00 80.88 107 CYS A O 1
ATOM 880 N N . GLU A 1 108 ? 18.785 6.026 11.174 1.00 84.31 108 GLU A N 1
ATOM 881 C CA . GLU A 1 108 ? 19.026 7.109 12.136 1.00 84.31 108 GLU A CA 1
ATOM 882 C C . GLU A 1 108 ? 17.855 8.108 12.216 1.00 84.31 108 GLU A C 1
ATOM 884 O O . GLU A 1 108 ? 17.909 9.060 12.995 1.00 84.31 108 GLU A O 1
ATOM 889 N N . ASP A 1 109 ? 16.814 7.948 11.388 1.00 87.81 109 ASP A N 1
ATOM 890 C CA . ASP A 1 109 ? 15.644 8.823 11.429 1.00 87.81 109 ASP A CA 1
ATOM 891 C C . ASP A 1 109 ? 14.833 8.549 12.712 1.00 87.81 109 ASP A C 1
ATOM 893 O O . ASP A 1 109 ? 14.458 7.404 12.961 1.00 87.81 109 ASP A O 1
ATOM 897 N N . PRO A 1 110 ? 14.511 9.565 13.533 1.00 87.19 110 PRO A N 1
ATOM 898 C CA . PRO A 1 110 ? 13.764 9.370 14.781 1.00 87.19 110 PRO A CA 1
ATOM 899 C C . PRO A 1 110 ? 12.371 8.749 14.580 1.00 87.19 110 PRO A C 1
ATOM 901 O O . PRO A 1 110 ? 11.822 8.153 15.504 1.00 87.19 110 PRO A O 1
ATOM 904 N N . CYS A 1 111 ? 11.795 8.853 13.379 1.00 89.44 111 CYS A N 1
ATOM 905 C CA . CYS A 1 111 ? 10.509 8.254 13.031 1.00 89.44 111 CYS A CA 1
ATOM 906 C C . CYS A 1 111 ? 10.555 6.722 12.983 1.00 89.44 111 CYS A C 1
ATOM 908 O O . CYS A 1 111 ? 9.512 6.074 13.070 1.00 89.44 111 CYS A O 1
ATOM 910 N N . VAL A 1 112 ? 11.742 6.139 12.805 1.00 91.31 112 VAL A N 1
ATOM 911 C CA . VAL A 1 112 ? 11.932 4.701 12.609 1.00 91.31 112 VAL A CA 1
ATOM 912 C C . VAL A 1 112 ? 11.460 3.886 13.801 1.00 91.31 112 VAL A C 1
ATOM 914 O O . VAL A 1 112 ? 10.741 2.914 13.596 1.00 91.31 112 VAL A O 1
ATOM 917 N N . GLU A 1 113 ? 11.823 4.286 15.020 1.00 91.06 113 GLU A N 1
ATOM 918 C CA . GLU A 1 113 ? 11.491 3.526 16.230 1.00 91.06 113 GLU A CA 1
ATOM 919 C C . GLU A 1 113 ? 9.972 3.423 16.410 1.00 91.06 113 GLU A C 1
ATOM 921 O O . GLU A 1 113 ? 9.429 2.326 16.525 1.00 91.06 113 GLU A O 1
ATOM 926 N N . ILE A 1 114 ? 9.267 4.556 16.311 1.00 92.12 114 ILE A N 1
ATOM 927 C CA . ILE A 1 114 ? 7.801 4.590 16.414 1.00 92.12 114 ILE A CA 1
ATOM 928 C C . ILE A 1 114 ? 7.155 3.818 15.260 1.00 92.12 114 ILE A C 1
ATOM 930 O O . ILE A 1 114 ? 6.145 3.140 15.440 1.00 92.12 114 ILE A O 1
ATOM 934 N N . LEU A 1 115 ? 7.711 3.912 14.053 1.00 92.12 115 LEU A N 1
ATOM 935 C CA . LEU A 1 115 ? 7.161 3.211 12.901 1.00 92.12 115 LEU A CA 1
ATOM 936 C C . LEU A 1 115 ? 7.351 1.690 13.008 1.00 92.12 115 LEU A C 1
ATOM 938 O O . LEU A 1 115 ? 6.454 0.954 12.602 1.00 92.12 115 LEU A O 1
ATOM 942 N N . ASP A 1 116 ? 8.463 1.222 13.578 1.00 92.50 116 ASP A N 1
ATOM 943 C CA . ASP A 1 116 ? 8.687 -0.195 13.880 1.00 92.50 116 ASP A CA 1
ATOM 944 C C . ASP A 1 116 ? 7.704 -0.700 14.946 1.00 92.50 116 ASP A C 1
ATOM 946 O O . ASP A 1 116 ? 7.144 -1.783 14.785 1.00 92.50 116 ASP A O 1
ATOM 950 N N . GLU A 1 117 ? 7.404 0.107 15.969 1.00 91.88 117 GLU A N 1
ATOM 951 C CA . GLU A 1 117 ? 6.350 -0.198 16.947 1.00 91.88 117 GLU A CA 1
ATOM 952 C C . GLU A 1 117 ? 4.961 -0.285 16.290 1.00 91.88 117 GLU A C 1
ATOM 954 O O . GLU A 1 117 ? 4.234 -1.251 16.499 1.00 91.88 117 GLU A O 1
ATOM 959 N N . ILE A 1 118 ? 4.595 0.679 15.438 1.00 91.56 118 ILE A N 1
ATOM 960 C CA . ILE A 1 118 ? 3.315 0.703 14.700 1.00 91.56 118 ILE A CA 1
ATOM 961 C C . ILE A 1 118 ? 3.174 -0.498 13.749 1.00 91.56 118 ILE A C 1
ATOM 963 O O . ILE A 1 118 ? 2.062 -0.963 13.471 1.00 91.56 118 ILE A O 1
ATOM 967 N N . LEU A 1 119 ? 4.291 -0.961 13.184 1.00 91.75 119 LEU A N 1
ATOM 968 C CA . LEU A 1 119 ? 4.338 -2.064 12.226 1.00 91.75 119 LEU A CA 1
ATOM 969 C C . LEU A 1 119 ? 4.509 -3.434 12.883 1.00 91.75 119 LEU A C 1
ATOM 971 O O . LEU A 1 119 ? 4.391 -4.438 12.173 1.00 91.75 119 LEU A O 1
ATOM 975 N N . ASP A 1 120 ? 4.738 -3.498 14.197 1.00 91.50 120 ASP A N 1
ATOM 976 C CA . ASP A 1 120 ? 4.903 -4.760 14.910 1.00 91.50 120 ASP A CA 1
ATOM 977 C C . ASP A 1 120 ? 3.694 -5.670 14.654 1.00 91.50 120 ASP A C 1
ATOM 979 O O . ASP A 1 120 ? 2.543 -5.312 14.903 1.00 91.50 120 ASP A O 1
ATOM 983 N N . GLY A 1 121 ? 3.947 -6.856 14.107 1.00 87.44 121 GLY A N 1
ATOM 984 C CA . GLY A 1 121 ? 2.904 -7.821 13.787 1.00 87.44 121 GLY A CA 1
ATOM 985 C C . GLY A 1 121 ? 2.282 -8.457 15.029 1.00 87.44 121 GLY A C 1
ATOM 986 O O . GLY A 1 121 ? 1.126 -8.881 14.973 1.00 87.44 121 GLY A O 1
ATOM 987 N N . ASP A 1 122 ? 3.007 -8.506 16.149 1.00 88.44 122 ASP A N 1
ATOM 988 C CA . ASP A 1 122 ? 2.572 -9.226 17.348 1.00 88.44 122 ASP A CA 1
ATOM 989 C C . ASP A 1 122 ? 1.422 -8.541 18.094 1.00 88.44 122 ASP A C 1
ATOM 991 O O . ASP A 1 122 ? 0.692 -9.204 18.846 1.00 88.44 122 ASP A O 1
ATOM 995 N N . GLN A 1 123 ? 1.196 -7.250 17.834 1.00 89.62 123 GLN A N 1
ATOM 996 C CA . GLN A 1 123 ? 0.062 -6.499 18.371 1.00 89.62 123 GLN A CA 1
ATOM 997 C C . GLN A 1 123 ? -1.255 -6.780 17.627 1.00 89.62 123 GLN A C 1
ATOM 999 O O . GLN A 1 123 ? -2.323 -6.444 18.139 1.00 89.62 123 GLN A O 1
ATOM 1004 N N . PHE A 1 124 ? -1.216 -7.413 16.446 1.00 91.25 124 PHE A N 1
ATOM 1005 C CA . PHE A 1 124 ? -2.394 -7.600 15.599 1.00 91.25 124 PHE A CA 1
ATOM 1006 C C . PHE A 1 124 ? -2.876 -9.054 15.531 1.00 91.25 124 PHE A C 1
ATOM 1008 O O . PHE A 1 124 ? -2.114 -10.022 15.563 1.00 91.25 124 PHE A O 1
ATOM 1015 N N . LEU A 1 125 ? -4.191 -9.209 15.388 1.00 92.31 125 LEU A N 1
ATOM 1016 C CA . LEU A 1 125 ? -4.836 -10.430 14.920 1.00 92.31 125 LEU A CA 1
ATOM 1017 C C . LEU A 1 125 ? -5.412 -10.154 13.533 1.00 92.31 125 LEU A C 1
ATOM 1019 O O . LEU A 1 125 ? -6.416 -9.453 13.396 1.00 92.31 125 LEU A O 1
ATOM 1023 N N . ASP A 1 126 ? -4.763 -10.703 12.509 1.00 92.25 126 ASP A N 1
ATOM 1024 C CA . ASP A 1 126 ? -5.141 -10.480 11.117 1.00 92.25 126 ASP A CA 1
ATOM 1025 C C . ASP A 1 126 ? -6.329 -11.351 10.689 1.00 92.25 126 ASP A C 1
ATOM 1027 O O . ASP A 1 126 ? -6.305 -12.579 10.794 1.00 92.25 126 ASP A O 1
ATOM 1031 N N . VAL A 1 127 ? -7.362 -10.708 10.144 1.00 91.88 127 VAL A N 1
ATOM 1032 C CA . VAL A 1 127 ? -8.516 -11.357 9.513 1.00 91.88 127 VAL A CA 1
ATOM 1033 C C . VAL A 1 127 ? -8.552 -10.950 8.045 1.00 91.88 127 VAL A C 1
ATOM 1035 O O . VAL A 1 127 ? -8.646 -9.768 7.730 1.00 91.88 127 VAL A O 1
ATOM 1038 N N . LEU A 1 128 ? -8.480 -11.919 7.134 1.00 91.19 128 LEU A N 1
ATOM 1039 C CA . LEU A 1 128 ? -8.401 -11.668 5.692 1.00 91.19 128 LEU A CA 1
ATOM 1040 C C . LEU A 1 128 ? -9.747 -11.968 5.018 1.00 91.19 128 LEU A C 1
ATOM 1042 O O . LEU A 1 128 ? -10.208 -13.112 5.066 1.00 91.19 128 LEU A O 1
ATOM 1046 N N . ASP A 1 129 ? -10.359 -10.973 4.374 1.00 90.12 129 ASP A N 1
ATOM 1047 C CA . ASP A 1 129 ? -11.489 -11.190 3.461 1.00 90.12 129 ASP A CA 1
ATOM 1048 C C . ASP A 1 129 ? -10.977 -11.521 2.054 1.00 90.12 129 ASP A C 1
ATOM 1050 O O . ASP A 1 129 ? -9.993 -10.941 1.611 1.00 90.12 129 ASP A O 1
ATOM 1054 N N . GLU A 1 130 ? -11.617 -12.457 1.348 1.00 88.44 130 GLU A N 1
ATOM 1055 C CA . GLU A 1 130 ? -11.148 -12.935 0.029 1.00 88.44 130 GLU A CA 1
ATOM 1056 C C . GLU A 1 130 ? -9.635 -13.273 0.037 1.00 88.44 130 GLU A C 1
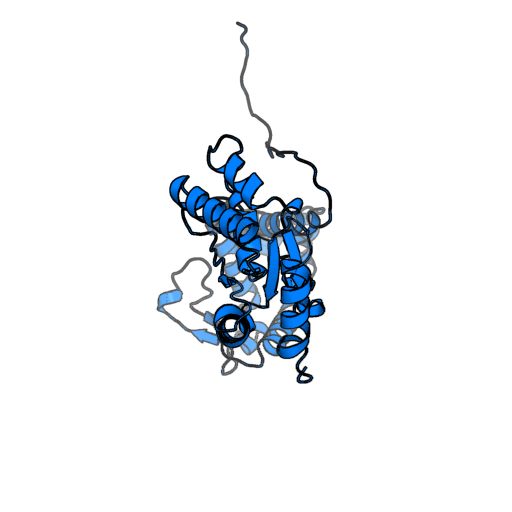ATOM 1058 O O . GLU A 1 130 ? -8.824 -12.749 -0.733 1.00 88.44 130 GLU A O 1
ATOM 1063 N N . CYS A 1 131 ? -9.232 -14.127 0.990 1.00 86.25 131 CYS A N 1
ATOM 1064 C CA . CYS A 1 131 ? -7.827 -14.427 1.282 1.00 86.25 131 CYS A CA 1
ATOM 1065 C C . CYS A 1 131 ? -7.050 -15.031 0.101 1.00 86.25 131 CYS A C 1
ATOM 1067 O O . CYS A 1 131 ? -5.840 -14.847 0.012 1.00 86.25 131 CYS A O 1
ATOM 1069 N N . ASP A 1 132 ? -7.723 -15.711 -0.825 1.00 86.25 132 ASP A N 1
ATOM 1070 C CA . ASP A 1 132 ? -7.150 -16.204 -2.077 1.00 86.25 132 ASP A CA 1
ATOM 1071 C C . ASP A 1 132 ? -6.718 -15.064 -3.009 1.00 86.25 132 ASP A C 1
ATOM 1073 O O . ASP A 1 132 ? -5.676 -15.161 -3.661 1.00 86.25 132 ASP A O 1
ATOM 1077 N N . ALA A 1 133 ? -7.478 -13.968 -3.035 1.00 84.62 133 ALA A N 1
ATOM 1078 C CA . ALA A 1 133 ? -7.116 -12.759 -3.760 1.00 84.62 133 ALA A CA 1
ATOM 1079 C C . ALA A 1 133 ? -6.034 -11.961 -3.020 1.00 84.62 133 ALA A C 1
ATOM 1081 O O . ALA A 1 133 ? -5.053 -11.557 -3.641 1.00 84.62 133 ALA A O 1
ATOM 1082 N N . ILE A 1 134 ? -6.165 -11.773 -1.701 1.00 84.12 134 ILE A N 1
ATOM 1083 C CA . ILE A 1 134 ? -5.194 -11.001 -0.902 1.00 84.12 134 ILE A CA 1
ATOM 1084 C C . ILE A 1 134 ? -3.803 -11.648 -0.909 1.00 84.12 134 ILE A C 1
ATOM 1086 O O . ILE A 1 134 ? -2.801 -10.951 -1.033 1.00 84.12 134 ILE A O 1
ATOM 1090 N N . LEU A 1 135 ? -3.726 -12.977 -0.817 1.00 82.00 135 LEU A N 1
ATOM 1091 C CA . LEU A 1 135 ? -2.456 -13.711 -0.815 1.00 82.00 135 LEU A CA 1
ATOM 1092 C C . LEU A 1 135 ? -1.913 -13.972 -2.230 1.00 82.00 135 LEU A C 1
ATOM 1094 O O . LEU A 1 135 ? -0.914 -14.676 -2.405 1.00 82.00 135 LEU A O 1
ATOM 1098 N N . GLN A 1 136 ? -2.558 -13.426 -3.266 1.00 79.69 136 GLN A N 1
ATOM 1099 C CA . GLN A 1 136 ? -2.097 -13.581 -4.635 1.00 79.69 136 GLN A CA 1
ATOM 1100 C C . GLN A 1 136 ? -0.773 -12.837 -4.852 1.00 79.69 136 GLN A C 1
ATOM 1102 O O . GLN A 1 136 ? -0.583 -11.705 -4.415 1.00 79.69 136 GLN A O 1
ATOM 1107 N N . HIS A 1 137 ? 0.117 -13.432 -5.652 1.00 69.69 137 HIS A N 1
ATOM 1108 C CA . HIS A 1 137 ? 1.435 -12.874 -5.976 1.00 69.69 137 HIS A CA 1
ATOM 1109 C C . HIS A 1 137 ? 1.429 -11.450 -6.557 1.00 69.69 137 HIS A C 1
ATOM 1111 O O . HIS A 1 137 ? 2.462 -10.796 -6.552 1.00 69.69 137 HIS A O 1
ATOM 1117 N N . ARG A 1 138 ? 0.289 -10.960 -7.056 1.00 66.12 138 ARG A N 1
ATOM 1118 C CA . ARG A 1 138 ? 0.146 -9.586 -7.553 1.00 66.12 138 ARG A CA 1
ATOM 1119 C C . ARG A 1 138 ? 0.293 -8.537 -6.459 1.00 66.12 138 ARG A C 1
ATOM 1121 O O . ARG A 1 138 ? 0.633 -7.412 -6.789 1.00 66.12 138 ARG A O 1
ATOM 1128 N N . TYR A 1 139 ? 0.061 -8.898 -5.199 1.00 61.09 139 TYR A N 1
ATOM 1129 C CA . TYR A 1 139 ? 0.318 -8.019 -4.062 1.00 61.09 139 TYR A CA 1
ATOM 1130 C C . TYR A 1 139 ? 1.785 -8.067 -3.599 1.00 61.09 139 TYR A C 1
ATOM 1132 O O . TYR A 1 139 ? 2.202 -7.193 -2.850 1.00 61.09 139 TYR A O 1
ATOM 1140 N N . HIS A 1 140 ? 2.607 -8.990 -4.122 1.00 60.53 140 HIS A N 1
ATOM 1141 C CA . HIS A 1 140 ? 4.073 -8.927 -4.033 1.00 60.53 140 HIS A CA 1
ATOM 1142 C C . HIS A 1 140 ? 4.618 -8.046 -5.168 1.00 60.53 140 HIS A C 1
ATOM 1144 O O . HIS A 1 140 ? 5.232 -8.519 -6.126 1.00 60.53 140 HIS A O 1
ATOM 1150 N N . LEU A 1 141 ? 4.306 -6.754 -5.123 1.00 57.09 141 LEU A N 1
ATOM 1151 C CA . LEU A 1 141 ? 4.741 -5.801 -6.140 1.00 57.09 141 LEU A CA 1
ATOM 1152 C C . LEU A 1 141 ? 6.246 -5.509 -6.002 1.00 57.09 141 LEU A C 1
ATOM 1154 O O . LEU A 1 141 ? 6.781 -5.365 -4.905 1.00 57.09 141 LEU A O 1
ATOM 1158 N N . VAL A 1 142 ? 6.934 -5.422 -7.143 1.00 59.25 142 VAL A N 1
ATOM 1159 C CA . VAL A 1 142 ? 8.321 -4.943 -7.217 1.00 59.25 142 VAL A CA 1
ATOM 1160 C C . VAL A 1 142 ? 8.285 -3.421 -7.143 1.00 59.25 142 VAL A C 1
ATOM 1162 O O . VAL A 1 142 ? 7.746 -2.773 -8.042 1.00 59.25 142 VAL A O 1
ATOM 1165 N N . TYR A 1 143 ? 8.867 -2.851 -6.090 1.00 63.91 143 TYR A N 1
ATOM 1166 C CA . TYR A 1 143 ? 8.903 -1.406 -5.881 1.00 63.91 143 TYR A CA 1
ATOM 1167 C C . TYR A 1 143 ? 10.319 -0.856 -5.961 1.00 63.91 143 TYR A C 1
ATOM 1169 O O . TYR A 1 143 ? 11.266 -1.445 -5.445 1.00 63.91 143 TYR A O 1
ATOM 1177 N N . ALA A 1 144 ? 10.442 0.313 -6.587 1.00 64.38 144 ALA A N 1
ATOM 1178 C CA . ALA A 1 144 ? 11.630 1.138 -6.447 1.00 64.38 144 ALA A CA 1
ATOM 1179 C C . ALA A 1 144 ? 11.598 1.834 -5.079 1.00 64.38 144 ALA A C 1
ATOM 1181 O O . ALA A 1 144 ? 10.536 2.286 -4.641 1.00 64.38 144 ALA A O 1
ATOM 1182 N N . VAL A 1 145 ? 12.758 1.901 -4.430 1.00 66.00 145 VAL A N 1
ATOM 1183 C CA . VAL A 1 145 ? 12.990 2.629 -3.179 1.00 66.00 145 VAL A CA 1
ATOM 1184 C C . VAL A 1 145 ? 14.008 3.730 -3.455 1.00 66.00 145 VAL A C 1
ATOM 1186 O O . VAL A 1 145 ? 14.988 3.486 -4.161 1.00 66.00 145 VAL A O 1
ATOM 1189 N N . GLY A 1 146 ? 13.759 4.921 -2.910 1.00 66.19 146 GLY A N 1
ATOM 1190 C CA . GLY A 1 146 ? 14.614 6.097 -3.055 1.00 66.19 146 GLY A CA 1
ATOM 1191 C C . GLY A 1 146 ? 14.130 7.099 -4.103 1.00 66.19 146 GLY A C 1
ATOM 1192 O O . GLY A 1 146 ? 13.105 6.909 -4.765 1.00 66.19 146 GLY A O 1
ATOM 1193 N N . ASP A 1 147 ? 14.893 8.181 -4.240 1.00 63.03 147 ASP A N 1
ATOM 1194 C CA . ASP A 1 147 ? 14.543 9.278 -5.132 1.00 63.03 147 ASP A CA 1
ATOM 1195 C C . ASP A 1 147 ? 14.633 8.872 -6.609 1.00 63.03 147 ASP A C 1
ATOM 1197 O O . ASP A 1 147 ? 15.570 8.168 -7.015 1.00 63.03 147 ASP A O 1
ATOM 1201 N N . PRO A 1 148 ? 13.701 9.350 -7.457 1.00 62.78 148 PRO A N 1
ATOM 1202 C CA . PRO A 1 148 ? 13.808 9.196 -8.897 1.00 62.78 148 PRO A CA 1
ATOM 1203 C C . PRO A 1 148 ? 15.117 9.819 -9.391 1.00 62.78 148 PRO A C 1
ATOM 1205 O O . PRO A 1 148 ? 15.247 11.036 -9.507 1.00 62.78 148 PRO A O 1
ATOM 1208 N N . SER A 1 149 ? 16.092 8.976 -9.710 1.00 63.50 149 SER A N 1
ATOM 1209 C CA . SER A 1 149 ? 17.338 9.398 -10.339 1.00 63.50 149 SER A CA 1
ATOM 1210 C C . SER A 1 149 ? 17.238 9.245 -11.852 1.00 63.50 149 SER A C 1
ATOM 1212 O O . SER A 1 149 ? 16.573 8.344 -12.378 1.00 63.50 149 SER A O 1
ATOM 1214 N N . ASP A 1 150 ? 17.891 10.150 -12.581 1.00 65.81 150 ASP A N 1
ATOM 1215 C CA . ASP A 1 150 ? 17.992 10.011 -14.027 1.00 65.81 150 ASP A CA 1
ATOM 1216 C C . ASP A 1 150 ? 18.724 8.705 -14.362 1.00 65.81 150 ASP A C 1
ATOM 1218 O O . ASP A 1 150 ? 19.825 8.429 -13.881 1.00 65.81 150 ASP A O 1
ATOM 1222 N N . LEU A 1 151 ? 18.116 7.900 -15.234 1.00 65.56 151 LEU A N 1
ATOM 1223 C CA . LEU A 1 151 ? 18.753 6.694 -15.751 1.00 65.56 151 LEU A CA 1
ATOM 1224 C C . LEU A 1 151 ? 20.080 7.069 -16.426 1.00 65.56 151 LEU A C 1
ATOM 1226 O O . LEU A 1 151 ? 20.106 7.888 -17.348 1.00 65.56 151 LEU A O 1
ATOM 1230 N N . TYR A 1 152 ? 21.177 6.429 -16.019 1.00 67.00 152 TYR A N 1
ATOM 1231 C CA . TYR A 1 152 ? 22.483 6.643 -16.646 1.00 67.00 152 TYR A CA 1
ATOM 1232 C C . TYR A 1 152 ? 22.396 6.444 -18.168 1.00 67.00 152 TYR A C 1
ATOM 1234 O O . TYR A 1 152 ? 21.800 5.469 -18.634 1.00 67.00 152 TYR A O 1
ATOM 1242 N N . SER A 1 153 ? 22.964 7.355 -18.960 1.00 72.75 153 SER A N 1
ATOM 1243 C CA . SER A 1 153 ? 22.863 7.330 -20.430 1.00 72.75 153 SER A CA 1
ATOM 1244 C C . SER A 1 153 ? 21.424 7.390 -20.984 1.00 72.75 153 SER A C 1
ATOM 1246 O O . SER A 1 153 ? 21.153 6.870 -22.068 1.00 72.75 153 SER A O 1
ATOM 1248 N N . ARG A 1 154 ? 20.481 8.057 -20.297 1.00 71.94 154 ARG A N 1
ATOM 1249 C CA . ARG A 1 154 ? 19.072 8.224 -20.726 1.00 71.94 154 ARG A CA 1
ATOM 1250 C C . ARG A 1 154 ? 18.917 8.586 -22.209 1.00 71.94 154 ARG A C 1
ATOM 1252 O O . ARG A 1 154 ? 18.109 7.984 -22.910 1.00 71.94 154 ARG A O 1
ATOM 1259 N N . ILE A 1 155 ? 19.707 9.542 -22.704 1.00 77.56 155 ILE A N 1
ATOM 1260 C CA . ILE A 1 155 ? 19.666 9.986 -24.108 1.00 77.56 155 ILE A CA 1
ATOM 1261 C C . ILE A 1 155 ? 20.079 8.859 -25.062 1.00 77.56 155 ILE A C 1
ATOM 1263 O O . ILE A 1 155 ? 19.431 8.660 -26.088 1.00 77.56 155 ILE A O 1
ATOM 1267 N N . GLU A 1 156 ? 21.144 8.122 -24.743 1.00 76.38 156 GLU A N 1
ATOM 1268 C CA . GLU A 1 156 ? 21.639 7.022 -25.577 1.00 76.38 156 GLU A CA 1
ATOM 1269 C C . GLU A 1 156 ? 20.637 5.867 -25.621 1.00 76.38 156 GLU A C 1
ATOM 1271 O O . GLU A 1 156 ? 20.380 5.330 -26.697 1.00 76.38 156 GLU A O 1
ATOM 1276 N N . ARG A 1 157 ? 20.000 5.554 -24.484 1.00 73.88 157 ARG A N 1
ATOM 1277 C CA . ARG A 1 157 ? 18.951 4.527 -24.392 1.00 73.88 157 ARG A CA 1
ATOM 1278 C C . ARG A 1 157 ? 17.750 4.866 -25.275 1.00 73.88 157 ARG A C 1
ATOM 1280 O O . ARG A 1 157 ? 17.298 4.021 -26.046 1.00 73.88 157 ARG A O 1
ATOM 1287 N N . TRP A 1 158 ? 17.262 6.107 -25.219 1.00 76.38 158 TRP A N 1
ATOM 1288 C CA . TRP A 1 158 ? 16.141 6.536 -26.061 1.00 76.38 158 TRP A CA 1
ATOM 1289 C C . TRP A 1 158 ? 16.497 6.569 -27.542 1.00 76.38 158 TRP A C 1
ATOM 1291 O O . TRP A 1 158 ? 15.715 6.090 -28.360 1.00 76.38 158 TRP A O 1
ATOM 1301 N N . LYS A 1 159 ? 17.694 7.062 -27.881 1.00 75.50 159 LYS A N 1
ATOM 1302 C CA . LYS A 1 159 ? 18.202 7.037 -29.258 1.00 75.50 159 LYS A CA 1
ATOM 1303 C C . LYS A 1 159 ? 18.325 5.611 -29.789 1.00 75.50 159 LYS A C 1
ATOM 1305 O O . LYS A 1 159 ? 18.023 5.394 -30.956 1.00 75.50 159 LYS A O 1
ATOM 1310 N N . MET A 1 160 ? 18.722 4.643 -28.955 1.00 73.31 160 MET A N 1
ATOM 1311 C CA . MET A 1 160 ? 18.770 3.234 -29.352 1.00 73.31 160 MET A CA 1
ATOM 1312 C C . MET A 1 160 ? 17.380 2.675 -29.631 1.00 73.31 160 MET A C 1
ATOM 1314 O O . MET A 1 160 ? 17.174 2.046 -30.662 1.00 73.31 160 MET A O 1
ATOM 1318 N N . ALA A 1 161 ? 16.431 2.898 -28.718 1.00 72.69 161 ALA A N 1
ATOM 1319 C CA . ALA A 1 161 ? 15.062 2.420 -28.878 1.00 72.69 161 ALA A CA 1
ATOM 1320 C C . ALA A 1 161 ? 14.428 2.997 -30.154 1.00 72.69 161 ALA A C 1
ATOM 1322 O O . ALA A 1 161 ? 13.796 2.274 -30.921 1.00 72.69 161 ALA A O 1
ATOM 1323 N N . GLU A 1 162 ? 14.670 4.279 -30.429 1.00 73.56 162 GLU A N 1
ATOM 1324 C CA . GLU A 1 162 ? 14.235 4.955 -31.650 1.00 73.56 162 GLU A CA 1
ATOM 1325 C C . GLU A 1 162 ? 14.941 4.411 -32.903 1.00 73.56 162 GLU A C 1
ATOM 1327 O O . GLU A 1 162 ? 14.282 4.158 -33.909 1.00 73.56 162 GLU A O 1
ATOM 1332 N N . ALA A 1 163 ? 16.258 4.185 -32.855 1.00 73.31 163 ALA A N 1
ATOM 1333 C CA . ALA A 1 163 ? 17.025 3.608 -33.961 1.00 73.31 163 ALA A CA 1
ATOM 1334 C C . ALA A 1 163 ? 16.598 2.165 -34.269 1.00 73.31 163 ALA A C 1
ATOM 1336 O O . ALA A 1 163 ? 16.460 1.800 -35.433 1.00 73.31 163 ALA A O 1
ATOM 1337 N N . LEU A 1 164 ? 16.323 1.362 -33.239 1.00 72.31 164 LEU A N 1
ATOM 1338 C CA . LEU A 1 164 ? 15.802 0.006 -33.379 1.00 72.31 164 LEU A CA 1
ATOM 1339 C C . LEU A 1 164 ? 14.422 0.030 -34.035 1.00 72.31 164 LEU A C 1
ATOM 1341 O O . LEU A 1 164 ? 14.200 -0.674 -35.014 1.00 72.31 164 LEU A O 1
ATOM 1345 N N . LEU A 1 165 ? 13.516 0.889 -33.561 1.00 70.94 165 LEU A N 1
ATOM 1346 C CA . LEU A 1 165 ? 12.202 1.052 -34.183 1.00 70.94 165 LEU A CA 1
ATOM 1347 C C . LEU A 1 165 ? 12.313 1.542 -35.633 1.00 70.94 165 LEU A C 1
ATOM 1349 O O . LEU A 1 165 ? 11.593 1.027 -36.484 1.00 70.94 165 LEU A O 1
ATOM 1353 N N . ARG A 1 166 ? 13.239 2.459 -35.945 1.00 73.00 166 ARG A N 1
ATOM 1354 C CA . ARG A 1 166 ? 13.539 2.906 -37.320 1.00 73.00 166 ARG A CA 1
ATOM 1355 C C . ARG A 1 166 ? 14.048 1.784 -38.213 1.00 73.00 166 ARG A C 1
ATOM 1357 O O . ARG A 1 166 ? 13.599 1.675 -39.345 1.00 73.00 166 ARG A O 1
ATOM 1364 N N . GLU A 1 167 ? 14.938 0.932 -37.723 1.00 69.12 167 GLU A N 1
ATOM 1365 C CA . GLU A 1 167 ? 15.432 -0.226 -38.476 1.00 69.12 167 GLU A CA 1
ATOM 1366 C C . GLU A 1 167 ? 14.340 -1.282 -38.713 1.00 69.12 167 GLU A C 1
ATOM 1368 O O . GLU A 1 167 ? 14.326 -1.938 -39.751 1.00 69.12 167 GLU A O 1
ATOM 1373 N N . GLU A 1 168 ? 13.401 -1.450 -37.779 1.00 64.69 168 GLU A N 1
ATOM 1374 C CA . GLU A 1 168 ? 12.265 -2.371 -37.945 1.00 64.69 168 GLU A CA 1
ATOM 1375 C C . GLU A 1 168 ? 11.158 -1.793 -38.860 1.00 64.69 168 GLU A C 1
ATOM 1377 O O . GLU A 1 168 ? 10.369 -2.524 -39.474 1.00 64.69 168 GLU A O 1
ATOM 1382 N N . THR A 1 169 ? 11.099 -0.467 -38.996 1.00 67.06 169 THR A N 1
ATOM 1383 C CA . THR A 1 169 ? 10.103 0.245 -39.818 1.00 67.06 169 THR A CA 1
ATOM 1384 C C . THR A 1 169 ? 10.626 0.701 -41.188 1.00 67.06 169 THR A C 1
ATOM 1386 O O . THR A 1 169 ? 9.816 0.852 -42.101 1.00 67.06 169 THR A O 1
ATOM 1389 N N . GLY A 1 170 ? 11.942 0.840 -41.391 1.00 59.56 170 GLY A N 1
ATOM 1390 C CA . GLY A 1 170 ? 12.592 1.212 -42.661 1.00 59.56 170 GLY A CA 1
ATOM 1391 C C . GLY A 1 170 ? 13.529 0.107 -43.166 1.00 59.56 170 GLY A C 1
ATOM 1392 O O . GLY A 1 170 ? 14.350 -0.412 -42.426 1.00 59.56 170 GLY A O 1
ATOM 1393 N N . LYS A 1 171 ? 13.449 -0.376 -44.413 1.00 50.41 171 LYS A N 1
ATOM 1394 C CA . LYS A 1 171 ? 13.641 0.351 -45.689 1.00 50.41 171 LYS A CA 1
ATOM 1395 C C . LYS A 1 171 ? 12.466 0.289 -46.674 1.00 50.41 171 LYS A C 1
ATOM 1397 O O . LYS A 1 171 ? 12.582 0.792 -47.787 1.00 50.41 171 LYS A O 1
ATOM 1402 N N . PHE A 1 172 ? 11.356 -0.340 -46.303 1.00 52.00 172 PHE A N 1
ATOM 1403 C CA . PHE A 1 172 ? 10.211 -0.515 -47.193 1.00 52.00 172 PHE A CA 1
ATOM 1404 C C . PHE A 1 172 ? 8.923 -0.101 -46.474 1.00 52.00 172 PHE A C 1
ATOM 1406 O O . PHE A 1 172 ? 8.680 -0.602 -45.375 1.00 52.00 172 PHE A O 1
ATOM 1413 N N . PRO A 1 173 ? 8.046 0.712 -47.099 1.00 57.91 173 PRO A N 1
ATOM 1414 C CA . PRO A 1 173 ? 6.728 1.056 -46.548 1.00 57.91 173 PRO A CA 1
ATOM 1415 C C . PRO A 1 173 ? 5.809 -0.168 -46.343 1.00 57.91 173 PRO A C 1
ATOM 1417 O O . PRO A 1 173 ? 4.701 -0.044 -45.838 1.00 57.91 173 PRO A O 1
ATOM 1420 N N . SER A 1 174 ? 6.267 -1.365 -46.721 1.00 57.66 174 SER A N 1
ATOM 1421 C CA . SER A 1 174 ? 5.599 -2.657 -46.574 1.00 57.66 174 SER A CA 1
ATOM 1422 C C . SER A 1 174 ? 6.137 -3.526 -45.425 1.00 57.66 174 SER A C 1
ATOM 1424 O O . SER A 1 174 ? 5.786 -4.709 -45.362 1.00 57.66 174 SER A O 1
ATOM 1426 N N . SER A 1 175 ? 6.987 -2.999 -44.528 1.00 69.44 175 SER A N 1
ATOM 1427 C CA . SER A 1 175 ? 7.485 -3.772 -43.378 1.00 69.44 175 SER A CA 1
ATOM 1428 C C . SER A 1 175 ? 6.319 -4.278 -42.514 1.00 69.44 175 SER A C 1
ATOM 1430 O O . SER A 1 175 ? 5.296 -3.607 -42.365 1.00 69.44 175 SER A O 1
ATOM 1432 N N . ARG A 1 176 ? 6.437 -5.492 -41.953 1.00 69.88 176 ARG A N 1
ATOM 1433 C CA . ARG A 1 176 ? 5.361 -6.095 -41.140 1.00 69.88 176 ARG A CA 1
ATOM 1434 C C . ARG A 1 176 ? 5.005 -5.215 -39.941 1.00 69.88 176 ARG A C 1
ATOM 1436 O O . ARG A 1 176 ? 3.829 -5.082 -39.629 1.00 69.88 176 ARG A O 1
ATOM 1443 N N . VAL A 1 177 ? 6.007 -4.589 -39.322 1.00 71.06 177 VAL A N 1
ATOM 1444 C CA . VAL A 1 177 ? 5.830 -3.657 -38.202 1.00 71.06 177 VAL A CA 1
ATOM 1445 C C . VAL A 1 177 ? 5.148 -2.370 -38.671 1.00 71.06 177 VAL A C 1
ATOM 1447 O O . VAL A 1 177 ? 4.183 -1.941 -38.047 1.00 71.06 177 VAL A O 1
ATOM 1450 N N . SER A 1 178 ? 5.560 -1.812 -39.815 1.00 72.44 178 SER A N 1
ATOM 1451 C CA . SER A 1 178 ? 4.929 -0.624 -40.405 1.00 72.44 178 SER A CA 1
ATOM 1452 C C . SER A 1 178 ? 3.445 -0.857 -40.724 1.00 72.44 178 SER A C 1
ATOM 1454 O O . SER A 1 178 ? 2.595 -0.054 -40.347 1.00 72.44 178 SER A O 1
ATOM 1456 N N . ARG A 1 179 ? 3.098 -2.019 -41.300 1.00 73.94 179 ARG A N 1
ATOM 1457 C CA . ARG A 1 179 ? 1.702 -2.404 -41.586 1.00 73.94 179 ARG A CA 1
ATOM 1458 C C . ARG A 1 179 ? 0.846 -2.537 -40.328 1.00 73.94 179 ARG A C 1
ATOM 1460 O O . ARG A 1 179 ? -0.332 -2.200 -40.369 1.00 73.94 179 ARG A O 1
ATOM 1467 N N . VAL A 1 180 ? 1.416 -3.040 -39.230 1.00 75.31 180 VAL A N 1
ATOM 1468 C CA . VAL A 1 180 ? 0.704 -3.132 -37.946 1.00 75.31 180 VAL A CA 1
ATOM 1469 C C . VAL A 1 180 ? 0.502 -1.741 -37.352 1.00 75.31 180 VAL A C 1
ATOM 1471 O O . VAL A 1 180 ? -0.601 -1.436 -36.918 1.00 75.31 180 VAL A O 1
ATOM 1474 N N . LEU A 1 181 ? 1.519 -0.875 -37.380 1.00 74.31 181 LEU A N 1
ATOM 1475 C CA . LEU A 1 181 ? 1.400 0.492 -36.865 1.00 74.31 181 LEU A CA 1
ATOM 1476 C C . LEU A 1 181 ? 0.397 1.336 -37.668 1.00 74.31 181 LEU A C 1
ATOM 1478 O O . LEU A 1 181 ? -0.349 2.109 -37.074 1.00 74.31 181 LEU A O 1
ATOM 1482 N N . GLN A 1 182 ? 0.334 1.157 -38.990 1.00 76.38 182 GLN A N 1
ATOM 1483 C CA . GLN A 1 182 ? -0.613 1.845 -39.879 1.00 76.38 182 GLN A CA 1
ATOM 1484 C C . GLN A 1 182 ? -2.042 1.282 -39.829 1.00 76.38 182 GLN A C 1
ATOM 1486 O O . GLN A 1 182 ? -2.945 1.860 -40.435 1.00 76.38 182 GLN A O 1
ATOM 1491 N N . ALA A 1 183 ? -2.268 0.153 -39.152 1.00 75.81 183 ALA A N 1
ATOM 1492 C CA . ALA A 1 183 ? -3.600 -0.425 -39.060 1.00 75.81 183 ALA A CA 1
ATOM 1493 C C . ALA A 1 183 ? -4.549 0.506 -38.275 1.00 75.81 183 ALA A C 1
ATOM 1495 O O . ALA A 1 183 ? -4.136 1.151 -37.301 1.00 75.81 183 ALA A O 1
ATOM 1496 N N . PRO A 1 184 ? -5.831 0.585 -38.677 1.00 72.31 184 PRO A N 1
ATOM 1497 C CA . PRO A 1 184 ? -6.800 1.441 -38.008 1.00 72.31 184 PRO A CA 1
ATOM 1498 C C . PRO A 1 184 ? -6.898 1.076 -36.524 1.00 72.31 184 PRO A C 1
ATOM 1500 O O . PRO A 1 184 ? -6.877 -0.096 -36.154 1.00 72.31 184 PRO A O 1
ATOM 1503 N N . HIS A 1 185 ? -6.994 2.100 -35.675 1.00 72.94 185 HIS A N 1
ATOM 1504 C CA . HIS A 1 185 ? -7.071 1.991 -34.213 1.00 72.94 185 HIS A CA 1
ATOM 1505 C C . HIS A 1 185 ? -5.815 1.461 -33.501 1.00 72.94 185 HIS A C 1
ATOM 1507 O O . HIS A 1 185 ? -5.824 1.407 -32.274 1.00 72.94 185 HIS A O 1
ATOM 1513 N N . VAL A 1 186 ? -4.710 1.174 -34.199 1.00 70.94 186 VAL A N 1
ATOM 1514 C CA . VAL A 1 186 ? -3.463 0.706 -33.564 1.00 70.94 186 VAL A CA 1
ATOM 1515 C C . VAL A 1 186 ? -2.590 1.851 -33.065 1.00 70.94 186 VAL A C 1
ATOM 1517 O O . VAL A 1 186 ? -2.164 1.853 -31.907 1.00 70.94 186 VAL A O 1
ATOM 1520 N N . SER A 1 187 ? -2.320 2.829 -33.926 1.00 75.69 187 SER A N 1
ATOM 1521 C CA . SER A 1 187 ? -1.511 3.989 -33.572 1.00 75.69 187 SER A CA 1
ATOM 1522 C C . SER A 1 187 ? -2.105 5.286 -34.115 1.00 75.69 187 SER A C 1
ATOM 1524 O O . SER A 1 187 ? -2.946 5.279 -35.014 1.00 75.69 187 SER A O 1
ATOM 1526 N N . CYS A 1 188 ? -1.694 6.407 -33.535 1.00 77.69 188 CYS A N 1
ATOM 1527 C CA . CYS A 1 188 ? -1.981 7.747 -34.024 1.00 77.69 188 CYS A CA 1
ATOM 1528 C C . CYS A 1 188 ? -0.691 8.571 -34.083 1.00 77.69 188 CYS A C 1
ATOM 1530 O O . CYS A 1 188 ? 0.257 8.322 -33.337 1.00 77.69 188 CYS A O 1
ATOM 1532 N N . ILE A 1 189 ? -0.649 9.555 -34.981 1.00 79.00 189 ILE A N 1
ATOM 1533 C CA . ILE A 1 189 ? 0.497 10.455 -35.132 1.00 79.00 189 ILE A CA 1
ATOM 1534 C C . ILE A 1 189 ? 0.189 11.744 -34.377 1.00 79.00 189 ILE A C 1
ATOM 1536 O O . ILE A 1 189 ? -0.800 12.420 -34.655 1.00 79.00 189 ILE A O 1
ATOM 1540 N N . SER A 1 190 ? 1.048 12.088 -33.423 1.00 79.50 190 SER A N 1
ATOM 1541 C CA . SER A 1 190 ? 0.998 13.340 -32.676 1.00 79.50 190 SER A CA 1
ATOM 1542 C C . SER A 1 190 ? 2.256 14.164 -32.987 1.00 79.50 190 SER A C 1
ATOM 1544 O O . SER A 1 190 ? 3.343 13.832 -32.499 1.00 79.50 190 SER A O 1
ATOM 1546 N N . PRO A 1 191 ? 2.146 15.236 -33.794 1.00 76.81 191 PRO A N 1
ATOM 1547 C CA . PRO A 1 191 ? 3.301 16.036 -34.211 1.00 76.81 191 PRO A CA 1
ATOM 1548 C C . PRO A 1 191 ? 4.000 16.721 -33.027 1.00 76.81 191 PRO A C 1
ATOM 1550 O O . PRO A 1 191 ? 5.224 16.847 -33.024 1.00 76.81 191 PRO A O 1
ATOM 1553 N N . ASP A 1 192 ? 3.258 17.057 -31.969 1.00 77.19 192 ASP A N 1
ATOM 1554 C CA . ASP A 1 192 ? 3.798 17.653 -30.737 1.00 77.19 192 ASP A CA 1
ATOM 1555 C C . ASP A 1 192 ? 4.723 16.700 -29.964 1.00 77.19 192 ASP A C 1
ATOM 1557 O O . ASP A 1 192 ? 5.564 17.125 -29.169 1.00 77.19 192 ASP A O 1
ATOM 1561 N N . TYR A 1 193 ? 4.585 15.393 -30.199 1.00 71.31 193 TYR A N 1
ATOM 1562 C CA . TYR A 1 193 ? 5.429 14.369 -29.594 1.00 71.31 193 TYR A CA 1
ATOM 1563 C C . TYR A 1 193 ? 6.646 14.024 -30.448 1.00 71.31 193 TYR A C 1
ATOM 1565 O O . TYR A 1 193 ? 7.605 13.494 -29.899 1.00 71.31 193 TYR A O 1
ATOM 1573 N N . ALA A 1 194 ? 6.667 14.368 -31.739 1.00 70.62 194 ALA A N 1
ATOM 1574 C CA . ALA A 1 194 ? 7.730 13.970 -32.665 1.00 70.62 194 ALA A CA 1
ATOM 1575 C C . ALA A 1 194 ? 9.130 14.483 -32.277 1.00 70.62 194 ALA A C 1
ATOM 1577 O O . ALA A 1 194 ? 10.130 13.909 -32.693 1.00 70.62 194 ALA A O 1
ATOM 1578 N N . LYS A 1 195 ? 9.209 15.547 -31.467 1.00 73.12 195 LYS A N 1
ATOM 1579 C CA . LYS A 1 195 ? 10.472 16.136 -30.989 1.00 73.12 195 LYS A CA 1
ATOM 1580 C C . LYS A 1 195 ? 10.914 15.633 -29.607 1.00 73.12 195 LYS A C 1
ATOM 1582 O O . LYS A 1 195 ? 11.960 16.058 -29.122 1.00 73.12 195 LYS A O 1
ATOM 1587 N N . ARG A 1 196 ? 10.126 14.784 -28.933 1.00 74.81 196 ARG A N 1
ATOM 1588 C CA . ARG A 1 196 ? 10.458 14.276 -27.589 1.00 74.81 196 ARG A CA 1
ATOM 1589 C C . ARG A 1 196 ? 11.453 13.117 -27.676 1.00 74.81 196 ARG A C 1
ATOM 1591 O O . ARG A 1 196 ? 11.377 12.294 -28.580 1.00 74.81 196 ARG A O 1
ATOM 1598 N N . LEU A 1 197 ? 12.360 13.025 -26.703 1.00 63.69 197 LEU A N 1
ATOM 1599 C CA . LEU A 1 197 ? 13.305 11.908 -26.604 1.00 63.69 197 LEU A CA 1
ATOM 1600 C C . LEU A 1 197 ? 12.550 10.576 -26.479 1.00 63.69 197 LEU A C 1
ATOM 1602 O O . LEU A 1 197 ? 11.690 10.435 -25.611 1.00 63.69 197 LEU A O 1
ATOM 1606 N N . GLY A 1 198 ? 12.879 9.619 -27.351 1.00 63.59 198 GLY A N 1
ATOM 1607 C CA . GLY A 1 198 ? 12.230 8.305 -27.406 1.00 63.59 198 GLY A CA 1
ATOM 1608 C C . GLY A 1 198 ? 10.916 8.285 -28.193 1.00 63.59 198 GLY A C 1
ATOM 1609 O O . GLY A 1 198 ? 10.266 7.244 -28.256 1.00 63.59 198 GLY A O 1
ATOM 1610 N N . ALA A 1 199 ? 10.512 9.405 -28.804 1.00 68.50 199 ALA A N 1
ATOM 1611 C CA . ALA A 1 199 ? 9.372 9.427 -29.705 1.00 68.50 199 ALA A CA 1
ATOM 1612 C C . ALA A 1 199 ? 9.768 8.916 -31.093 1.00 68.50 199 ALA A C 1
ATOM 1614 O O . ALA A 1 199 ? 10.630 9.475 -31.765 1.00 68.50 199 ALA A O 1
ATOM 1615 N N . PHE A 1 200 ? 9.083 7.875 -31.554 1.00 72.38 200 PHE A N 1
ATOM 1616 C CA . PHE A 1 200 ? 9.253 7.354 -32.902 1.00 72.38 200 PHE A CA 1
ATOM 1617 C C . PHE A 1 200 ? 8.333 8.109 -33.875 1.00 72.38 200 PHE A C 1
ATOM 1619 O O . PHE A 1 200 ? 7.152 7.789 -33.988 1.00 72.38 200 PHE A O 1
ATOM 1626 N N . GLU A 1 201 ? 8.844 9.167 -34.516 1.00 71.50 201 GLU A N 1
ATOM 1627 C CA . GLU A 1 201 ? 8.120 9.983 -35.521 1.00 71.50 201 GLU A CA 1
ATOM 1628 C C . GLU A 1 201 ? 6.755 10.528 -35.042 1.00 71.50 201 GLU A C 1
ATOM 1630 O O . GLU A 1 201 ? 5.843 10.776 -35.826 1.00 71.50 201 GLU A O 1
ATOM 1635 N N . GLY A 1 202 ? 6.589 10.708 -33.727 1.00 70.50 202 GLY A N 1
ATOM 1636 C CA . GLY A 1 202 ? 5.317 11.131 -33.129 1.00 70.50 202 GLY A CA 1
ATOM 1637 C C . GLY A 1 202 ? 4.248 10.031 -33.063 1.00 70.50 202 GLY A C 1
ATOM 1638 O O . GLY A 1 202 ? 3.114 10.317 -32.687 1.00 70.50 202 GLY A O 1
ATOM 1639 N N . THR A 1 203 ? 4.592 8.783 -33.384 1.00 76.06 203 THR A N 1
ATOM 1640 C CA . THR A 1 203 ? 3.702 7.618 -33.308 1.00 76.06 203 THR A CA 1
ATOM 1641 C C . THR A 1 203 ? 3.372 7.292 -31.853 1.00 76.06 203 THR A C 1
ATOM 1643 O O . THR A 1 203 ? 4.266 7.093 -31.028 1.00 76.06 203 THR A O 1
ATOM 1646 N N . ARG A 1 204 ? 2.082 7.197 -31.527 1.00 75.44 204 ARG A N 1
ATOM 1647 C CA . ARG A 1 204 ? 1.583 6.767 -30.215 1.00 75.44 204 ARG A CA 1
ATOM 1648 C C . ARG A 1 204 ? 0.652 5.579 -30.388 1.00 75.44 204 ARG A C 1
ATOM 1650 O O . ARG A 1 204 ? -0.216 5.603 -31.251 1.00 75.44 204 ARG A O 1
ATOM 1657 N N . LEU A 1 205 ? 0.822 4.550 -29.564 1.00 72.69 205 LEU A N 1
ATOM 1658 C CA . LEU A 1 205 ? -0.099 3.415 -29.532 1.00 72.69 205 LEU A CA 1
ATOM 1659 C C . LEU A 1 205 ? -1.393 3.829 -28.827 1.00 72.69 205 LEU A C 1
ATOM 1661 O O . LEU A 1 205 ? -1.349 4.491 -27.788 1.00 72.69 205 LEU A O 1
ATOM 1665 N N . ASN A 1 206 ? -2.538 3.431 -29.373 1.00 70.75 206 ASN A N 1
ATOM 1666 C CA . ASN A 1 206 ? -3.820 3.701 -28.731 1.00 70.75 206 ASN A CA 1
ATOM 1667 C C . ASN A 1 206 ? -3.992 2.771 -27.521 1.00 70.75 206 ASN A C 1
ATOM 1669 O O . ASN A 1 206 ? -3.948 1.551 -27.651 1.00 70.75 206 ASN A O 1
ATOM 1673 N N . ALA A 1 207 ? -4.189 3.351 -26.335 1.00 58.91 207 ALA A N 1
ATOM 1674 C CA . ALA A 1 207 ? -4.332 2.601 -25.085 1.00 58.91 207 ALA A CA 1
ATOM 1675 C C . ALA A 1 207 ? -5.729 1.972 -24.891 1.00 58.91 207 ALA A C 1
ATOM 1677 O O . ALA A 1 207 ? -5.897 1.124 -24.022 1.00 58.91 207 ALA A O 1
ATOM 1678 N N . VAL A 1 208 ? -6.725 2.381 -25.688 1.00 54.34 208 VAL A N 1
ATOM 1679 C CA . VAL A 1 208 ? -8.159 2.100 -25.467 1.00 54.34 208 VAL A CA 1
ATOM 1680 C C . VAL A 1 208 ? -8.676 1.001 -26.398 1.00 54.34 208 VAL A C 1
ATOM 1682 O O . VAL A 1 208 ? -9.684 1.172 -27.073 1.00 54.34 208 VAL A O 1
ATOM 1685 N N . VAL A 1 209 ? -7.974 -0.126 -26.496 1.00 52.09 209 VAL A N 1
ATOM 1686 C CA . VAL A 1 209 ? -8.512 -1.272 -27.242 1.00 52.09 209 VAL A CA 1
ATOM 1687 C C . VAL A 1 209 ? -8.581 -2.479 -26.318 1.00 52.09 209 VAL A C 1
ATOM 1689 O O . VAL A 1 209 ? -7.555 -2.917 -25.794 1.00 52.09 209 VAL A O 1
ATOM 1692 N N . ASP A 1 210 ? -9.776 -3.058 -26.184 1.00 52.69 210 ASP A N 1
ATOM 1693 C CA . ASP A 1 210 ? -10.040 -4.345 -25.513 1.00 52.69 210 ASP A CA 1
ATOM 1694 C C . ASP A 1 210 ? -9.180 -5.502 -26.078 1.00 52.69 210 ASP A C 1
ATOM 1696 O O . ASP A 1 210 ? -9.116 -6.592 -25.520 1.00 52.69 210 ASP A O 1
ATOM 1700 N N . SER A 1 211 ? -8.459 -5.258 -27.178 1.00 54.31 211 SER A N 1
ATOM 1701 C CA . SER A 1 211 ? -7.528 -6.161 -27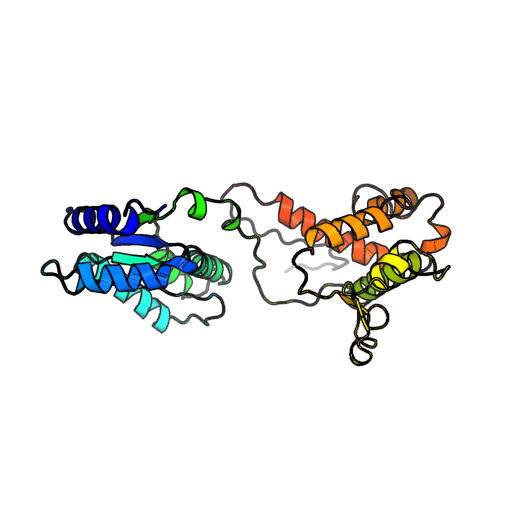.851 1.00 54.31 211 SER A CA 1
ATOM 1702 C C . SER A 1 211 ? -6.046 -5.7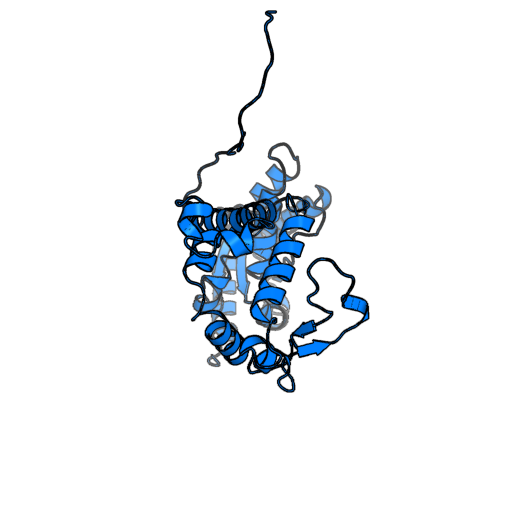93 -27.654 1.00 54.31 211 SER A C 1
ATOM 1704 O O . SER A 1 211 ? -5.229 -6.044 -28.545 1.00 54.31 211 SER A O 1
ATOM 1706 N N . THR A 1 212 ? -5.660 -5.174 -26.535 1.00 55.88 212 THR A N 1
ATOM 1707 C CA . THR A 1 212 ? -4.247 -4.839 -26.255 1.00 55.88 212 THR A CA 1
ATOM 1708 C C . THR A 1 212 ? -3.346 -6.078 -26.205 1.00 55.88 212 THR A C 1
ATOM 1710 O O . THR A 1 212 ? -2.206 -6.012 -26.663 1.00 55.88 212 THR A O 1
ATOM 1713 N N . GLU A 1 213 ? -3.844 -7.228 -25.740 1.00 59.28 213 GLU A N 1
ATOM 1714 C CA . GLU A 1 213 ? -3.095 -8.497 -25.758 1.00 59.28 213 GLU A CA 1
ATOM 1715 C C . GLU A 1 213 ? -2.871 -9.027 -27.177 1.00 59.28 213 GLU A C 1
ATOM 1717 O O . GLU A 1 213 ? -1.738 -9.329 -27.554 1.00 59.28 213 GLU A O 1
ATOM 1722 N N . LEU A 1 214 ? -3.922 -9.064 -28.003 1.00 62.00 214 LEU A N 1
ATOM 1723 C CA . LEU A 1 214 ? -3.810 -9.482 -29.402 1.00 62.00 214 LEU A CA 1
ATOM 1724 C C . LEU A 1 214 ? -2.892 -8.543 -30.184 1.00 62.00 214 LEU A C 1
ATOM 1726 O O . LEU A 1 214 ? -2.101 -8.998 -31.005 1.00 62.00 214 LEU A O 1
ATOM 1730 N N . LEU A 1 215 ? -2.956 -7.237 -29.923 1.00 62.00 215 LEU A N 1
ATOM 1731 C CA . LEU A 1 215 ? -2.078 -6.252 -30.544 1.00 62.00 215 LEU A CA 1
ATOM 1732 C C . LEU A 1 215 ? -0.608 -6.480 -30.165 1.00 62.00 215 LEU A C 1
ATOM 1734 O O . LEU A 1 215 ? 0.261 -6.482 -31.039 1.00 62.00 215 LEU A O 1
ATOM 1738 N N . ARG A 1 216 ? -0.331 -6.714 -28.874 1.00 62.19 216 ARG A N 1
ATOM 1739 C CA . ARG A 1 216 ? 1.010 -7.051 -28.373 1.00 62.19 216 ARG A CA 1
ATOM 1740 C C . ARG A 1 216 ? 1.530 -8.330 -29.015 1.00 62.19 216 ARG A C 1
ATOM 1742 O O . ARG A 1 216 ? 2.676 -8.354 -29.447 1.00 62.19 216 ARG A O 1
ATOM 1749 N N . GLU A 1 217 ? 0.692 -9.352 -29.149 1.00 65.50 217 GLU A N 1
ATOM 1750 C CA . GLU A 1 217 ? 1.050 -10.605 -29.816 1.00 65.50 217 GLU A CA 1
ATOM 1751 C C . GLU A 1 217 ? 1.332 -10.418 -31.315 1.00 65.50 217 GLU A C 1
ATOM 1753 O O . GLU A 1 217 ? 2.298 -10.978 -31.834 1.00 65.50 217 GLU A O 1
ATOM 1758 N N . HIS A 1 218 ? 0.558 -9.589 -32.022 1.00 64.25 218 HIS A N 1
ATOM 1759 C CA . HIS A 1 218 ? 0.825 -9.273 -33.429 1.00 64.25 218 HIS A CA 1
ATOM 1760 C C . HIS A 1 218 ? 2.121 -8.474 -33.615 1.00 64.25 218 HIS A C 1
ATOM 1762 O O . HIS A 1 218 ? 2.898 -8.801 -34.513 1.00 64.25 218 HIS A O 1
ATOM 1768 N N . LEU A 1 219 ? 2.399 -7.482 -32.760 1.00 63.69 219 LEU A N 1
ATOM 1769 C CA . LEU A 1 219 ? 3.664 -6.734 -32.769 1.00 63.69 219 LEU A CA 1
ATOM 1770 C C . LEU A 1 219 ? 4.856 -7.637 -32.434 1.00 63.69 219 LEU A C 1
ATOM 1772 O O . LEU A 1 219 ? 5.862 -7.623 -33.142 1.00 63.69 219 LEU A O 1
ATOM 1776 N N . LYS A 1 220 ? 4.713 -8.486 -31.412 1.00 64.44 220 LYS A N 1
ATOM 1777 C CA . LYS A 1 220 ? 5.708 -9.484 -31.012 1.00 64.44 220 LYS A CA 1
ATOM 1778 C C . LYS A 1 220 ? 6.026 -10.411 -32.191 1.00 64.44 220 LYS A C 1
ATOM 1780 O O . LYS A 1 220 ? 7.170 -10.481 -32.631 1.00 64.44 220 LYS A O 1
ATOM 1785 N N . LYS A 1 221 ? 5.014 -11.020 -32.816 1.00 63.97 221 LYS A N 1
ATOM 1786 C CA . LYS A 1 221 ? 5.178 -11.890 -33.999 1.00 63.97 221 LYS A CA 1
ATOM 1787 C C . LYS A 1 221 ? 5.690 -11.162 -35.248 1.00 63.97 221 LYS A C 1
ATOM 1789 O O . LYS A 1 221 ? 6.239 -11.815 -36.140 1.00 63.97 221 LYS A O 1
ATOM 1794 N N . ALA A 1 222 ? 5.476 -9.852 -35.360 1.00 60.69 222 ALA A N 1
ATOM 1795 C CA . ALA A 1 222 ? 5.986 -9.038 -36.460 1.00 60.69 222 ALA A CA 1
ATOM 1796 C C . ALA A 1 222 ? 7.482 -8.719 -36.310 1.00 60.69 222 ALA A C 1
ATOM 1798 O O . ALA A 1 222 ? 8.175 -8.737 -37.325 1.00 60.69 222 ALA A O 1
ATOM 1799 N N . GLY A 1 223 ? 7.971 -8.498 -35.083 1.00 56.59 223 GLY A N 1
ATOM 1800 C CA . GLY A 1 223 ? 9.384 -8.206 -34.793 1.00 56.59 223 GLY A CA 1
ATOM 1801 C C . GLY A 1 223 ? 10.284 -9.433 -34.571 1.00 56.59 223 GLY A C 1
ATOM 1802 O O . GLY A 1 223 ? 11.494 -9.349 -34.747 1.00 56.59 223 GLY A O 1
ATOM 1803 N N . LEU A 1 224 ? 9.724 -10.594 -34.210 1.00 49.47 224 LEU A N 1
ATOM 1804 C CA . LEU A 1 224 ? 10.507 -11.773 -33.796 1.00 49.47 224 LEU A CA 1
ATOM 1805 C C . LEU A 1 224 ? 11.280 -12.553 -34.884 1.00 49.47 224 LEU A C 1
ATOM 1807 O O . LEU A 1 224 ? 12.375 -13.014 -34.574 1.00 49.47 224 LEU A O 1
ATOM 1811 N N . PRO A 1 225 ? 10.808 -12.749 -36.131 1.00 46.56 225 PRO A N 1
ATOM 1812 C CA . PRO A 1 225 ? 11.423 -13.769 -36.990 1.00 46.56 225 PRO A CA 1
ATOM 1813 C C . PRO A 1 225 ? 12.733 -13.358 -37.683 1.00 46.56 225 PRO A C 1
ATOM 1815 O O . PRO A 1 225 ? 13.247 -14.133 -38.478 1.00 46.56 225 PRO A O 1
ATOM 1818 N N . SER A 1 226 ? 13.277 -12.163 -37.426 1.00 51.44 226 SER A N 1
ATOM 1819 C CA . SER A 1 226 ? 14.443 -11.644 -38.160 1.00 51.44 226 SER A CA 1
ATOM 1820 C C . SER A 1 226 ? 15.717 -11.478 -37.318 1.00 51.44 226 SER A C 1
ATOM 1822 O O . SER A 1 226 ? 16.791 -11.365 -37.906 1.00 51.44 226 SER A O 1
ATOM 1824 N N . ARG A 1 227 ? 15.681 -11.468 -35.971 1.00 62.84 227 ARG A N 1
ATOM 1825 C CA . ARG A 1 227 ? 16.878 -11.061 -35.197 1.00 62.84 227 ARG A CA 1
ATOM 1826 C C . ARG A 1 227 ? 17.057 -11.692 -33.804 1.00 62.84 227 ARG A C 1
ATOM 1828 O O . ARG A 1 227 ? 17.237 -10.968 -32.826 1.00 62.84 227 ARG A O 1
ATOM 1835 N N . GLU A 1 228 ? 17.146 -13.022 -33.713 1.00 64.44 228 GLU A N 1
ATOM 1836 C CA . GLU A 1 228 ? 17.729 -13.700 -32.530 1.00 64.44 228 GLU A CA 1
ATOM 1837 C C . GLU A 1 228 ? 19.082 -13.100 -32.076 1.00 64.44 228 GLU A C 1
ATOM 1839 O O . GLU A 1 228 ? 19.255 -12.916 -30.872 1.00 64.44 228 GLU A O 1
ATOM 1844 N N . PRO A 1 229 ? 20.007 -12.692 -32.978 1.00 67.25 229 PRO A N 1
ATOM 1845 C CA . PRO A 1 229 ? 21.274 -12.061 -32.591 1.00 67.25 229 PRO A CA 1
ATOM 1846 C C . PRO A 1 229 ? 21.098 -10.712 -31.880 1.00 67.25 229 PRO A C 1
ATOM 1848 O O . PRO A 1 229 ? 21.835 -10.402 -30.951 1.00 67.25 229 PRO A O 1
ATOM 1851 N N . LEU A 1 230 ? 20.106 -9.904 -32.280 1.00 68.69 230 LEU A N 1
ATOM 1852 C CA . LEU A 1 230 ? 19.852 -8.589 -31.676 1.00 68.69 230 LEU A CA 1
ATOM 1853 C C . LEU A 1 230 ? 19.185 -8.731 -30.309 1.00 68.69 230 LEU A C 1
ATOM 1855 O O . LEU A 1 230 ? 19.583 -8.055 -29.366 1.00 68.69 230 LEU A O 1
ATOM 1859 N N . VAL A 1 231 ? 18.203 -9.633 -30.197 1.00 69.12 231 VAL A N 1
ATOM 1860 C CA . VAL A 1 231 ? 17.583 -9.958 -28.907 1.00 69.12 231 VAL A CA 1
ATOM 1861 C C . VAL A 1 231 ? 18.655 -10.487 -27.963 1.00 69.12 231 VAL A C 1
ATOM 1863 O O . VAL A 1 231 ? 18.817 -9.932 -26.885 1.00 69.12 231 VAL A O 1
ATOM 1866 N N . ARG A 1 232 ? 19.476 -11.445 -28.411 1.00 68.56 232 ARG A N 1
ATOM 1867 C CA . ARG A 1 232 ? 20.598 -11.982 -27.634 1.00 68.56 232 ARG A CA 1
ATOM 1868 C C . ARG A 1 232 ? 21.610 -10.903 -27.246 1.00 68.56 232 ARG A C 1
ATOM 1870 O O . ARG A 1 232 ? 22.006 -10.851 -26.093 1.00 68.56 232 ARG A O 1
ATOM 1877 N N . ALA A 1 233 ? 21.983 -10.001 -28.152 1.00 70.62 233 ALA A N 1
ATOM 1878 C CA . ALA A 1 233 ? 22.908 -8.900 -27.859 1.00 70.62 233 ALA A CA 1
ATOM 1879 C C . ALA A 1 233 ? 22.389 -7.930 -26.787 1.00 70.62 233 ALA A C 1
ATOM 1881 O O . ALA A 1 233 ? 23.183 -7.293 -26.095 1.00 70.62 233 ALA A O 1
ATOM 1882 N N . ILE A 1 234 ? 21.067 -7.821 -26.665 1.00 69.75 234 ILE A N 1
ATOM 1883 C CA . ILE A 1 234 ? 20.378 -6.938 -25.730 1.00 69.75 234 ILE A CA 1
ATOM 1884 C C . ILE A 1 234 ? 20.072 -7.647 -24.396 1.00 69.75 234 ILE A C 1
ATOM 1886 O O . ILE A 1 234 ? 20.124 -7.003 -23.351 1.00 69.75 234 ILE A O 1
ATOM 1890 N N . THR A 1 235 ? 19.766 -8.949 -24.407 1.00 66.06 235 THR A N 1
ATOM 1891 C CA . THR A 1 235 ? 19.311 -9.701 -23.221 1.00 66.06 235 THR A CA 1
ATOM 1892 C C . THR A 1 235 ? 20.388 -10.556 -22.556 1.00 66.06 235 THR A C 1
ATOM 1894 O O . THR A 1 235 ? 20.283 -10.830 -21.366 1.00 66.06 235 THR A O 1
ATOM 1897 N N . ASP A 1 236 ? 21.380 -11.040 -23.306 1.00 69.94 236 ASP A N 1
ATOM 1898 C CA . ASP A 1 236 ? 22.380 -11.998 -22.822 1.00 69.94 236 ASP A CA 1
ATOM 1899 C C . ASP A 1 236 ? 23.647 -11.265 -22.369 1.00 69.94 236 ASP A C 1
ATOM 1901 O O . ASP A 1 236 ? 24.481 -10.875 -23.184 1.00 69.94 236 ASP A O 1
ATOM 1905 N N . SER A 1 237 ? 23.798 -11.082 -21.055 1.00 67.44 237 SER A N 1
ATOM 1906 C CA . SER A 1 237 ? 24.949 -10.443 -20.400 1.00 67.44 237 SER A CA 1
ATOM 1907 C C . SER A 1 237 ? 26.258 -11.242 -20.499 1.00 67.44 237 SER A C 1
ATOM 1909 O O . SER A 1 237 ? 27.339 -10.688 -20.321 1.00 67.44 237 SER A O 1
ATOM 1911 N N . SER A 1 238 ? 26.187 -12.525 -20.861 1.00 72.25 238 SER A N 1
ATOM 1912 C CA . SER A 1 238 ? 27.343 -13.428 -20.846 1.00 72.25 238 SER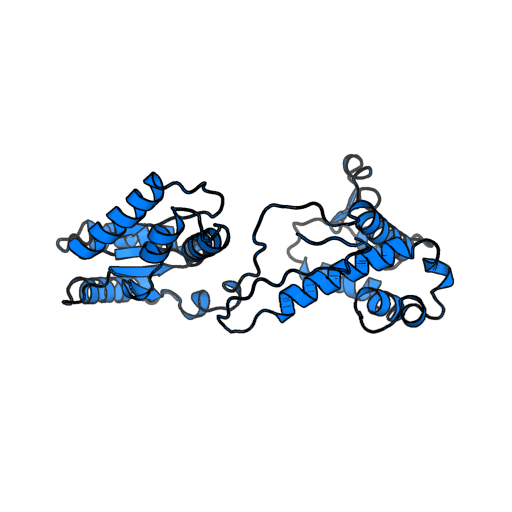 A CA 1
ATOM 1913 C C . SER A 1 238 ? 28.195 -13.386 -22.121 1.00 72.25 238 SER A C 1
ATOM 1915 O O . SER A 1 238 ? 29.332 -13.856 -22.126 1.00 72.25 238 SER A O 1
ATOM 1917 N N . VAL A 1 239 ? 27.678 -12.801 -23.207 1.00 78.94 239 VAL A N 1
ATOM 1918 C CA . VAL A 1 239 ? 28.329 -12.799 -24.528 1.00 78.94 239 VAL A CA 1
ATOM 1919 C C . VAL A 1 239 ? 28.738 -11.384 -24.938 1.00 78.94 239 VAL A C 1
ATOM 1921 O O . VAL A 1 239 ? 27.975 -10.435 -24.768 1.00 78.94 239 VAL A O 1
ATOM 1924 N N . SER A 1 240 ? 29.926 -11.186 -25.517 1.00 77.50 240 SER A N 1
ATOM 1925 C CA . SER A 1 240 ? 30.318 -9.856 -26.015 1.00 77.50 240 SER A CA 1
ATOM 1926 C C . SER A 1 240 ? 29.343 -9.361 -27.096 1.00 77.50 240 SER A C 1
ATOM 1928 O O . SER A 1 240 ? 28.815 -10.154 -27.874 1.00 77.50 240 SER A O 1
ATOM 1930 N N . LEU A 1 241 ? 29.090 -8.047 -27.176 1.00 73.06 241 LEU A N 1
ATOM 1931 C CA . LEU A 1 241 ? 28.164 -7.483 -28.177 1.00 73.06 241 LEU A CA 1
ATOM 1932 C C . LEU A 1 241 ? 28.520 -7.895 -29.612 1.00 73.06 241 LEU A C 1
ATOM 1934 O O . LEU A 1 241 ? 27.638 -8.187 -30.411 1.00 73.06 241 LEU A O 1
ATOM 1938 N N . GLN A 1 242 ? 29.813 -7.961 -29.922 1.00 73.62 242 GLN A N 1
ATOM 1939 C CA . GLN A 1 242 ? 30.316 -8.348 -31.241 1.00 73.62 242 GLN A CA 1
ATOM 1940 C C . GLN A 1 242 ? 30.008 -9.819 -31.552 1.00 73.62 242 GLN A C 1
ATOM 1942 O O . GLN A 1 242 ? 29.584 -10.133 -32.662 1.00 73.62 242 GLN A O 1
ATOM 1947 N N . ALA A 1 243 ? 30.162 -10.708 -30.565 1.00 75.06 243 ALA A N 1
ATOM 1948 C CA . ALA A 1 243 ? 29.833 -12.123 -30.709 1.00 75.06 243 ALA A CA 1
ATOM 1949 C C . ALA A 1 243 ? 28.315 -12.368 -30.746 1.00 75.06 243 ALA A C 1
ATOM 1951 O O . ALA A 1 243 ? 27.857 -13.256 -31.459 1.00 75.06 243 ALA A O 1
ATOM 1952 N N . ALA A 1 244 ? 27.529 -11.566 -30.023 1.00 73.25 244 ALA A N 1
ATOM 1953 C CA . ALA A 1 244 ? 26.076 -11.679 -30.008 1.00 73.25 244 ALA A CA 1
ATOM 1954 C C . ALA A 1 244 ? 25.427 -11.155 -31.301 1.00 73.25 244 ALA A C 1
ATOM 1956 O O . ALA A 1 244 ? 24.463 -11.749 -31.771 1.00 73.25 244 ALA A O 1
ATOM 1957 N N . LEU A 1 245 ? 25.968 -10.086 -31.901 1.00 70.56 245 LEU A N 1
ATOM 1958 C CA . LEU A 1 245 ? 25.467 -9.512 -33.157 1.00 70.56 245 LEU A CA 1
ATOM 1959 C C . LEU A 1 245 ? 25.925 -10.278 -34.408 1.00 70.56 245 LEU A C 1
ATOM 1961 O O . LEU A 1 245 ? 25.247 -10.201 -35.435 1.00 70.56 245 LEU A O 1
ATOM 1965 N N . GLY A 1 246 ? 27.047 -11.006 -34.344 1.00 77.12 246 GLY A N 1
ATOM 1966 C CA . GLY A 1 246 ? 27.564 -11.825 -35.447 1.00 77.12 246 GLY A CA 1
ATOM 1967 C C . GLY A 1 246 ? 27.672 -11.046 -36.763 1.00 77.12 246 GLY A C 1
ATOM 1968 O O . GLY A 1 246 ? 28.199 -9.932 -36.803 1.00 77.12 246 GLY A O 1
ATOM 1969 N N . ASP A 1 247 ? 27.094 -11.591 -37.836 1.00 68.62 247 ASP A N 1
ATOM 1970 C CA . ASP A 1 247 ? 27.096 -10.978 -39.173 1.00 68.62 247 ASP A CA 1
ATOM 1971 C C . ASP A 1 247 ? 26.387 -9.615 -39.231 1.00 68.62 247 ASP A C 1
ATOM 1973 O O . ASP A 1 247 ? 26.611 -8.843 -40.161 1.00 68.62 247 ASP A O 1
ATOM 1977 N N . TYR A 1 248 ? 25.557 -9.269 -38.241 1.00 66.88 248 TYR A N 1
ATOM 1978 C CA . TYR A 1 248 ? 24.848 -7.986 -38.171 1.00 66.88 248 TYR A CA 1
ATOM 1979 C C . TYR A 1 248 ? 25.673 -6.866 -37.526 1.00 66.88 248 TYR A C 1
ATOM 1981 O O . TYR A 1 248 ? 25.231 -5.715 -37.524 1.00 66.88 248 TYR A O 1
ATOM 1989 N N . ASN A 1 249 ? 26.878 -7.161 -37.027 1.00 66.56 249 ASN A N 1
ATOM 1990 C CA . ASN A 1 249 ? 27.733 -6.192 -36.339 1.00 66.56 249 ASN A CA 1
ATOM 1991 C C . ASN A 1 249 ? 28.033 -4.947 -37.201 1.00 66.56 249 ASN A C 1
ATOM 1993 O O . ASN A 1 249 ? 28.015 -3.824 -36.705 1.00 66.56 249 ASN A O 1
ATOM 1997 N N . HIS A 1 250 ? 28.197 -5.107 -38.520 1.00 69.44 250 HIS A N 1
ATOM 1998 C CA . HIS A 1 250 ? 28.435 -3.984 -39.438 1.00 69.44 250 HIS A CA 1
ATOM 1999 C C . HIS A 1 250 ? 27.268 -2.979 -39.509 1.00 69.44 250 HIS A C 1
ATOM 2001 O O . HIS A 1 250 ? 27.496 -1.806 -39.789 1.00 69.44 250 HIS A O 1
ATOM 2007 N N . LYS A 1 251 ? 26.025 -3.409 -39.240 1.00 67.31 251 LYS A N 1
ATOM 2008 C CA . LYS A 1 251 ? 24.837 -2.532 -39.257 1.00 67.31 251 LYS A CA 1
ATOM 2009 C C . LYS A 1 251 ? 24.706 -1.711 -37.979 1.00 67.31 251 LYS A C 1
ATOM 2011 O O . LYS A 1 251 ? 24.214 -0.590 -38.022 1.00 67.31 251 LYS A O 1
ATOM 2016 N N . PHE A 1 252 ? 25.155 -2.267 -36.857 1.00 67.75 252 PHE A N 1
ATOM 2017 C CA . PHE A 1 252 ? 24.995 -1.666 -35.533 1.00 67.75 252 PHE A CA 1
ATOM 2018 C C . PHE A 1 252 ? 26.292 -1.109 -34.935 1.00 67.75 252 PHE A C 1
ATOM 2020 O O . PHE A 1 252 ? 26.251 -0.497 -33.874 1.00 67.75 252 PHE A O 1
ATOM 2027 N N . SER A 1 253 ? 27.422 -1.239 -35.636 1.00 67.62 253 SER A N 1
ATOM 2028 C CA . SER A 1 253 ? 28.706 -0.622 -35.288 1.00 67.62 253 SER A CA 1
ATOM 2029 C C . SER A 1 253 ? 28.615 0.868 -34.893 1.00 67.62 253 SER A C 1
ATOM 2031 O O . SER A 1 253 ? 29.185 1.216 -33.854 1.00 67.62 253 SER A O 1
ATOM 2033 N N . PRO A 1 254 ? 27.862 1.750 -35.595 1.00 74.50 254 PRO A N 1
ATOM 2034 C CA . PRO A 1 254 ? 27.730 3.150 -35.174 1.00 74.50 254 PRO A CA 1
ATOM 2035 C C . PRO A 1 254 ? 26.892 3.341 -33.897 1.00 74.50 254 PRO A C 1
ATOM 2037 O O . PRO A 1 254 ? 26.911 4.427 -33.322 1.00 74.50 254 PRO A O 1
ATOM 2040 N N . TYR A 1 255 ? 26.178 2.303 -33.445 1.00 69.75 255 TYR A N 1
ATOM 2041 C CA . TYR A 1 255 ? 25.288 2.325 -32.282 1.00 69.75 255 TYR A CA 1
ATOM 2042 C C . TYR A 1 255 ? 25.830 1.533 -31.077 1.00 69.75 255 TYR A C 1
ATOM 2044 O O . TYR A 1 255 ? 25.071 1.128 -30.196 1.00 69.75 255 TYR A O 1
ATOM 2052 N N . THR A 1 256 ? 27.141 1.269 -31.031 1.00 70.88 256 THR A N 1
ATOM 2053 C CA . THR A 1 256 ? 27.740 0.379 -30.020 1.00 70.88 256 THR A CA 1
ATOM 2054 C C . THR A 1 256 ? 27.555 0.896 -28.584 1.00 70.88 256 THR A C 1
ATOM 2056 O O . THR A 1 256 ? 27.208 0.109 -27.703 1.00 70.88 256 THR A O 1
ATOM 2059 N N . SER A 1 257 ? 27.724 2.202 -28.327 1.00 67.69 257 SER A N 1
ATOM 2060 C CA . SER A 1 257 ? 27.516 2.770 -26.979 1.00 67.69 257 SER A CA 1
ATOM 2061 C C . SER A 1 257 ? 26.041 2.742 -26.566 1.00 67.69 257 SER A C 1
ATOM 2063 O O . SER A 1 257 ? 25.708 2.419 -25.429 1.00 67.69 257 SER A O 1
ATOM 2065 N N . GLN A 1 258 ? 25.144 2.974 -27.521 1.00 74.38 258 GLN A N 1
ATOM 2066 C CA . GLN A 1 258 ? 23.697 2.956 -27.341 1.00 74.38 258 GLN A CA 1
ATOM 2067 C C . GLN A 1 258 ? 23.171 1.533 -27.074 1.00 74.38 258 GLN A C 1
ATOM 2069 O O . GLN A 1 258 ? 22.280 1.348 -26.244 1.00 74.38 258 GLN A O 1
ATOM 2074 N N . LEU A 1 259 ? 23.760 0.517 -27.713 1.00 71.06 259 LEU A N 1
ATOM 2075 C CA . LEU A 1 259 ? 23.478 -0.898 -27.454 1.00 71.06 259 LEU A CA 1
ATOM 2076 C C . LEU A 1 259 ? 23.943 -1.344 -26.065 1.00 71.06 259 LEU A C 1
ATOM 2078 O O . LEU A 1 259 ? 23.193 -2.032 -25.375 1.00 71.06 259 LEU A O 1
ATOM 2082 N N . LEU A 1 260 ? 25.140 -0.930 -25.634 1.00 71.19 260 LEU A N 1
ATOM 2083 C CA . LEU A 1 260 ? 25.625 -1.185 -24.272 1.00 71.19 260 LEU A CA 1
ATOM 2084 C C . LEU A 1 260 ? 24.716 -0.531 -23.224 1.00 71.19 260 LEU A C 1
ATOM 2086 O O . LEU A 1 260 ? 24.332 -1.181 -22.252 1.00 71.19 260 LEU A O 1
ATOM 2090 N N . ALA A 1 261 ? 24.312 0.723 -23.451 1.00 69.06 261 ALA A N 1
ATOM 2091 C CA . ALA A 1 261 ? 23.404 1.443 -22.560 1.00 69.06 261 ALA A CA 1
ATOM 2092 C C . ALA A 1 261 ? 22.026 0.761 -22.448 1.00 69.06 261 ALA A C 1
ATOM 2094 O O . ALA A 1 261 ? 21.422 0.730 -21.371 1.00 69.06 261 ALA A O 1
ATOM 2095 N N . LEU A 1 262 ? 21.517 0.192 -23.547 1.00 68.94 262 LEU A N 1
ATOM 2096 C CA . LEU A 1 262 ? 20.241 -0.524 -23.556 1.00 68.94 262 LEU A CA 1
ATOM 2097 C C . LEU A 1 262 ? 20.356 -1.909 -22.896 1.00 68.94 262 LEU A C 1
ATOM 2099 O O . LEU A 1 262 ? 19.491 -2.262 -22.094 1.00 68.94 262 LEU A O 1
ATOM 2103 N N . ARG A 1 263 ? 21.448 -2.645 -23.135 1.00 70.38 263 ARG A N 1
ATOM 2104 C CA . ARG A 1 263 ? 21.749 -3.933 -22.483 1.00 70.38 263 ARG A CA 1
ATOM 2105 C C . ARG A 1 263 ? 21.818 -3.821 -20.958 1.00 70.38 263 ARG A C 1
ATOM 2107 O O . ARG A 1 263 ? 21.174 -4.600 -20.258 1.00 70.38 263 ARG A O 1
ATOM 2114 N N . GLY A 1 264 ? 22.485 -2.787 -20.440 1.00 60.31 264 GLY A N 1
ATOM 2115 C CA . GLY A 1 264 ? 22.541 -2.523 -18.996 1.00 60.31 264 GLY A CA 1
ATOM 2116 C C . GLY A 1 264 ? 21.163 -2.315 -18.346 1.00 60.31 264 GLY A C 1
ATOM 2117 O O . GLY A 1 264 ? 21.000 -2.559 -17.155 1.00 60.31 264 GLY A O 1
ATOM 2118 N N . SER A 1 265 ? 20.137 -1.932 -19.118 1.00 57.22 265 SER A N 1
ATOM 2119 C CA . SER A 1 265 ? 18.767 -1.768 -18.605 1.00 57.22 265 SER A CA 1
ATOM 2120 C C . SER A 1 265 ? 18.091 -3.106 -18.302 1.00 57.22 265 SER A C 1
ATOM 2122 O O . SER A 1 265 ? 17.379 -3.216 -17.308 1.00 57.22 265 SER A O 1
ATOM 2124 N N . LEU A 1 266 ? 18.310 -4.120 -19.144 1.00 52.75 266 LEU A N 1
ATOM 2125 C CA . LEU A 1 266 ? 17.754 -5.457 -18.931 1.00 52.75 266 LEU A CA 1
ATOM 2126 C C . LEU A 1 266 ? 18.507 -6.205 -17.846 1.00 52.75 266 LEU A C 1
ATOM 2128 O O . LEU A 1 266 ? 17.871 -6.892 -17.063 1.00 52.75 266 LEU A O 1
ATOM 2132 N N . GLU A 1 267 ? 19.822 -6.030 -17.736 1.00 50.50 267 GLU A N 1
ATOM 2133 C CA . GLU A 1 267 ? 20.575 -6.581 -16.608 1.00 50.50 267 GLU A CA 1
ATOM 2134 C C . GLU A 1 267 ? 20.108 -5.984 -15.281 1.00 50.50 267 GLU A C 1
ATOM 2136 O O . GLU A 1 267 ? 19.852 -6.732 -14.345 1.00 50.50 267 GLU A O 1
ATOM 2141 N N . GLN A 1 268 ? 19.902 -4.666 -15.204 1.00 48.53 268 GLN A N 1
ATOM 2142 C CA . GLN A 1 268 ? 19.408 -4.017 -13.988 1.00 48.53 268 GLN A CA 1
ATOM 2143 C C . GLN A 1 268 ? 17.965 -4.433 -13.641 1.00 48.53 268 GLN A C 1
ATOM 2145 O O . GLN A 1 268 ? 17.642 -4.595 -12.467 1.00 48.53 268 GLN A O 1
ATOM 2150 N N . PHE A 1 269 ? 17.118 -4.676 -14.649 1.00 38.41 269 PHE A N 1
ATOM 2151 C CA . PHE A 1 269 ? 15.742 -5.162 -14.477 1.00 38.41 269 PHE A CA 1
ATOM 2152 C C . PHE A 1 269 ? 15.658 -6.672 -14.166 1.00 38.41 269 PHE A C 1
ATOM 2154 O O . PHE A 1 269 ? 14.797 -7.123 -13.411 1.00 38.41 269 PHE A O 1
ATOM 2161 N N . CYS A 1 270 ? 16.563 -7.480 -14.722 1.00 33.59 270 CYS A N 1
ATOM 2162 C CA . CYS A 1 270 ? 16.676 -8.908 -14.428 1.00 33.59 270 CYS A CA 1
ATOM 2163 C C . CYS A 1 270 ? 17.307 -9.133 -13.049 1.00 33.59 270 CYS A C 1
ATOM 2165 O O . CYS A 1 270 ? 16.801 -9.949 -12.290 1.00 33.59 270 CYS A O 1
ATOM 2167 N N . LEU A 1 271 ? 18.350 -8.387 -12.671 1.00 34.75 271 LEU A N 1
ATOM 2168 C CA . LEU A 1 271 ? 18.952 -8.456 -11.333 1.00 34.75 271 LEU A CA 1
ATOM 2169 C C . LEU A 1 271 ? 17.973 -8.018 -10.236 1.00 34.75 271 LEU A C 1
ATOM 2171 O O . LEU A 1 271 ? 17.982 -8.612 -9.159 1.00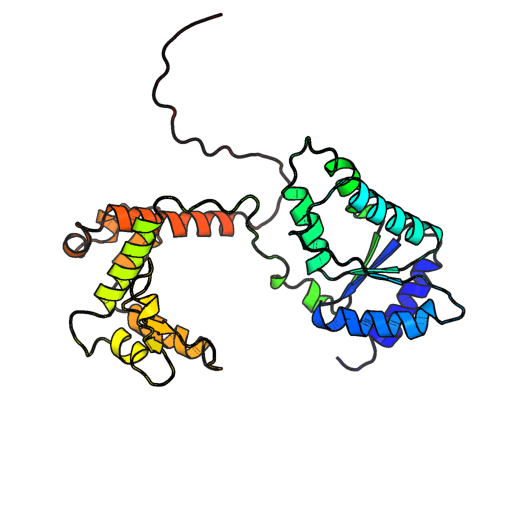 34.75 271 LEU A O 1
ATOM 2175 N N . SER A 1 272 ? 17.099 -7.040 -10.504 1.00 33.91 272 SER A N 1
ATOM 2176 C CA . SER A 1 272 ? 16.023 -6.687 -9.570 1.00 33.91 272 SER A CA 1
ATOM 2177 C C . SER A 1 272 ? 14.929 -7.759 -9.494 1.00 33.91 272 SER A C 1
ATOM 2179 O O . SER A 1 272 ? 14.384 -7.978 -8.419 1.00 33.91 272 SER A O 1
ATOM 2181 N N . SER A 1 273 ? 14.658 -8.481 -10.588 1.00 28.11 273 SER A N 1
ATOM 2182 C CA . SER A 1 273 ? 13.659 -9.563 -10.627 1.00 28.11 273 SER A CA 1
ATOM 2183 C C . SER A 1 273 ? 14.161 -10.901 -10.055 1.00 28.11 273 SER A C 1
ATOM 2185 O O . SER A 1 273 ? 13.363 -11.681 -9.547 1.00 28.11 273 SER A O 1
ATOM 2187 N N . TYR A 1 274 ? 15.470 -11.186 -10.102 1.00 27.98 274 TYR A N 1
ATOM 2188 C CA . TYR A 1 274 ? 16.064 -12.426 -9.568 1.00 27.98 274 TYR A CA 1
ATOM 2189 C C . TYR A 1 274 ? 16.423 -12.362 -8.072 1.00 27.98 274 TYR A C 1
ATOM 2191 O O . TYR A 1 274 ? 16.732 -13.396 -7.485 1.00 27.98 274 TYR A O 1
ATOM 2199 N N . ARG A 1 275 ? 16.356 -11.186 -7.428 1.00 28.67 275 ARG A N 1
ATOM 2200 C CA . ARG A 1 275 ? 16.493 -11.043 -5.961 1.00 28.67 275 ARG A CA 1
ATOM 2201 C C . ARG A 1 275 ? 15.170 -11.148 -5.195 1.00 28.67 275 ARG A C 1
ATOM 2203 O O . ARG A 1 275 ? 15.143 -10.944 -3.986 1.00 28.67 275 ARG A O 1
ATOM 2210 N N . SER A 1 276 ? 14.080 -11.496 -5.867 1.00 29.14 276 SER A N 1
ATOM 2211 C CA . SER A 1 276 ? 12.789 -11.738 -5.230 1.00 29.14 276 SER A CA 1
ATOM 2212 C C . SER A 1 276 ? 12.593 -13.235 -5.000 1.00 29.14 276 SER A C 1
ATOM 2214 O O . SER A 1 276 ? 11.918 -13.869 -5.796 1.00 29.14 276 SER A O 1
ATOM 2216 N N . PHE A 1 277 ? 13.232 -13.804 -3.969 1.00 21.59 277 PHE A N 1
ATOM 2217 C CA . PHE A 1 277 ? 12.675 -14.847 -3.083 1.00 21.59 277 PHE A CA 1
ATOM 2218 C C . PHE A 1 277 ? 13.709 -15.319 -2.048 1.00 21.59 277 PHE A C 1
ATOM 2220 O O . PHE A 1 277 ? 14.898 -15.407 -2.343 1.00 21.59 277 PHE A O 1
ATOM 2227 N N . PRO A 1 278 ? 13.209 -15.717 -0.871 1.00 33.84 278 PRO A N 1
ATOM 2228 C CA . PRO A 1 278 ? 13.186 -14.919 0.347 1.00 33.84 278 PRO A CA 1
ATOM 2229 C C . PRO A 1 278 ? 14.558 -14.905 1.033 1.00 33.84 278 PRO A C 1
ATOM 2231 O O . PRO A 1 278 ? 15.343 -15.821 0.836 1.00 33.84 278 PRO A O 1
ATOM 2234 N N . ILE A 1 279 ? 14.815 -13.903 1.868 1.00 22.55 279 ILE A N 1
ATOM 2235 C CA . ILE A 1 279 ? 15.466 -14.020 3.182 1.00 22.55 279 ILE A CA 1
ATOM 2236 C C . ILE A 1 279 ? 15.695 -12.589 3.670 1.00 22.55 279 ILE A C 1
ATOM 2238 O O . ILE A 1 279 ? 16.283 -11.749 2.990 1.00 22.55 279 ILE A O 1
ATOM 2242 N N . VAL A 1 280 ? 15.164 -12.333 4.860 1.00 30.97 280 VAL A N 1
ATOM 2243 C CA . VAL A 1 280 ? 15.632 -11.300 5.773 1.00 30.97 280 VAL A CA 1
ATOM 2244 C C . VAL A 1 280 ? 17.137 -11.492 5.931 1.00 30.97 280 VAL A C 1
ATOM 2246 O O . VAL A 1 280 ? 17.551 -12.389 6.647 1.00 30.97 280 VAL A O 1
ATOM 2249 N N . GLU A 1 281 ? 17.959 -10.700 5.254 1.00 22.28 281 GLU A N 1
ATOM 2250 C CA . GLU A 1 281 ? 19.338 -10.481 5.684 1.00 22.28 281 GLU A CA 1
ATOM 2251 C C . GLU A 1 281 ? 19.785 -9.097 5.233 1.00 22.28 281 GLU A C 1
ATOM 2253 O O . GLU A 1 281 ? 19.896 -8.769 4.049 1.00 22.28 281 GLU A O 1
ATOM 2258 N N . ALA A 1 282 ? 19.981 -8.260 6.243 1.00 33.41 282 ALA A N 1
ATOM 2259 C CA . ALA A 1 282 ? 20.527 -6.933 6.146 1.00 33.41 282 ALA A CA 1
ATOM 2260 C C . ALA A 1 282 ? 21.929 -6.992 5.539 1.00 33.41 282 ALA A C 1
ATOM 2262 O O . ALA A 1 282 ? 22.865 -7.308 6.254 1.00 33.41 282 ALA A O 1
ATOM 2263 N N . HIS A 1 283 ? 22.100 -6.632 4.265 1.00 23.91 283 HIS A N 1
ATOM 2264 C CA . HIS A 1 283 ? 23.396 -6.188 3.750 1.00 23.91 283 HIS A CA 1
ATOM 2265 C C . HIS A 1 283 ? 23.232 -5.146 2.638 1.00 23.91 283 HIS A C 1
ATOM 2267 O O . HIS A 1 283 ? 22.801 -5.425 1.517 1.00 23.91 283 HIS A O 1
ATOM 2273 N N . GLN A 1 284 ? 23.635 -3.921 2.972 1.00 26.72 284 GLN A N 1
ATOM 2274 C CA . GLN A 1 284 ? 23.852 -2.802 2.066 1.00 26.72 284 GLN A CA 1
ATOM 2275 C C . GLN A 1 284 ? 24.985 -3.180 1.092 1.00 26.72 284 GLN A C 1
ATOM 2277 O O . GLN A 1 284 ? 26.165 -3.148 1.439 1.00 26.72 284 GLN A O 1
ATOM 2282 N N . VAL A 1 285 ? 24.655 -3.582 -0.138 1.00 24.23 285 VAL A N 1
ATOM 2283 C CA . VAL A 1 285 ? 25.675 -3.833 -1.168 1.00 24.23 285 VAL A CA 1
ATOM 2284 C C . VAL A 1 285 ? 25.994 -2.510 -1.857 1.00 24.23 285 VAL A C 1
ATOM 2286 O O . VAL A 1 285 ? 25.311 -2.103 -2.795 1.00 24.23 285 VAL A O 1
ATOM 2289 N N . ARG A 1 286 ? 27.057 -1.837 -1.399 1.00 25.39 286 ARG A N 1
ATOM 2290 C CA . ARG A 1 286 ? 27.748 -0.807 -2.187 1.00 25.39 286 ARG A CA 1
ATOM 2291 C C . ARG A 1 286 ? 28.301 -1.466 -3.452 1.00 25.39 286 ARG A C 1
ATOM 2293 O O . ARG A 1 286 ? 29.322 -2.147 -3.406 1.00 25.39 286 ARG A O 1
ATOM 2300 N N . ALA A 1 287 ? 27.640 -1.259 -4.586 1.00 26.95 287 ALA A N 1
ATOM 2301 C CA . ALA A 1 287 ? 28.199 -1.586 -5.892 1.00 26.95 287 ALA A CA 1
ATOM 2302 C C . ALA A 1 287 ? 29.245 -0.522 -6.271 1.00 26.95 287 ALA A C 1
ATOM 2304 O O . ALA A 1 287 ? 28.954 0.435 -6.984 1.00 26.95 287 ALA A O 1
ATOM 2305 N N . GLY A 1 288 ? 30.458 -0.662 -5.734 1.00 23.41 288 GLY A N 1
ATOM 2306 C CA . GLY A 1 288 ? 31.628 0.086 -6.186 1.00 23.41 288 GLY A CA 1
ATOM 2307 C C . GLY A 1 288 ? 32.216 -0.556 -7.443 1.00 23.41 288 GLY A C 1
ATOM 2308 O O . GLY A 1 288 ? 32.617 -1.717 -7.417 1.00 23.41 288 GLY A O 1
ATOM 2309 N N . LEU A 1 289 ? 32.280 0.200 -8.538 1.00 25.47 289 LEU A N 1
ATOM 2310 C CA . LEU A 1 289 ? 33.273 -0.017 -9.596 1.00 25.47 289 LEU A CA 1
ATOM 2311 C C . LEU A 1 289 ? 34.613 0.620 -9.153 1.00 25.47 289 LEU A C 1
ATOM 2313 O O . LEU A 1 289 ? 34.603 1.485 -8.275 1.00 25.47 289 LEU A O 1
ATOM 2317 N N . PRO A 1 290 ? 35.764 0.155 -9.678 1.00 27.22 290 PRO A N 1
ATOM 2318 C CA . PRO A 1 290 ? 37.058 0.243 -9.003 1.00 27.22 290 PRO A CA 1
ATOM 2319 C C . PRO A 1 290 ? 37.546 1.684 -8.845 1.00 27.22 290 PRO A C 1
ATOM 2321 O O . PRO A 1 290 ? 37.512 2.476 -9.787 1.00 27.22 290 PRO A O 1
ATOM 2324 N N . THR A 1 291 ? 38.043 1.997 -7.649 1.00 28.08 291 THR A N 1
ATOM 2325 C CA . THR A 1 291 ? 38.735 3.247 -7.342 1.00 28.08 291 THR A CA 1
ATOM 2326 C C . THR A 1 291 ? 40.019 3.338 -8.162 1.00 28.08 291 THR A C 1
ATOM 2328 O O . THR A 1 291 ? 40.947 2.542 -8.020 1.00 28.08 291 THR A O 1
ATOM 2331 N N . VAL A 1 292 ? 40.065 4.325 -9.051 1.00 29.62 292 VAL A N 1
ATOM 2332 C CA . VAL A 1 292 ? 41.293 4.763 -9.707 1.00 29.62 292 VAL A CA 1
ATOM 2333 C C . VAL A 1 292 ? 41.954 5.792 -8.793 1.00 29.62 292 VAL A C 1
ATOM 2335 O O . VAL A 1 292 ? 41.464 6.907 -8.692 1.00 29.62 292 VAL A O 1
ATOM 2338 N N . GLY A 1 293 ? 43.063 5.387 -8.170 1.00 31.00 293 GLY A N 1
ATOM 2339 C CA . GLY A 1 293 ? 44.194 6.245 -7.797 1.00 31.00 293 GLY A CA 1
ATOM 2340 C C . GLY A 1 293 ? 44.029 7.210 -6.620 1.00 31.00 293 GLY A C 1
ATOM 2341 O O . GLY A 1 293 ? 43.485 8.286 -6.793 1.00 31.00 293 GLY A O 1
ATOM 2342 N N . GLU A 1 294 ? 44.655 6.866 -5.493 1.00 26.45 294 GLU A N 1
ATOM 2343 C CA . GLU A 1 294 ? 45.218 7.757 -4.455 1.00 26.45 294 GLU A CA 1
ATOM 2344 C C . GLU A 1 294 ? 46.180 6.850 -3.652 1.00 26.45 294 GLU A C 1
ATOM 2346 O O . GLU A 1 294 ? 45.745 5.899 -3.012 1.00 26.45 294 GLU A O 1
ATOM 2351 N N . VAL A 1 295 ? 47.473 6.769 -3.985 1.00 31.34 295 VAL A N 1
ATOM 2352 C CA . VAL A 1 295 ? 48.582 7.642 -3.547 1.00 31.34 295 VAL A CA 1
ATOM 2353 C C . VAL A 1 295 ? 48.536 7.949 -2.046 1.00 31.34 295 VAL A C 1
ATOM 2355 O O . VAL A 1 295 ? 47.814 8.836 -1.617 1.00 31.34 295 VAL A O 1
ATOM 2358 N N . ASP A 1 296 ? 49.340 7.173 -1.312 1.00 26.84 296 ASP A N 1
ATOM 2359 C CA . ASP A 1 296 ? 50.148 7.496 -0.127 1.00 26.84 296 ASP A CA 1
ATOM 2360 C C . ASP A 1 296 ? 49.620 8.454 0.956 1.00 26.84 296 ASP A C 1
ATOM 2362 O O . ASP A 1 296 ? 49.376 9.632 0.716 1.00 26.84 296 ASP A O 1
ATOM 2366 N N . GLY A 1 297 ? 49.720 8.001 2.215 1.00 26.50 297 GLY A N 1
ATOM 2367 C CA . GLY A 1 297 ? 50.147 8.888 3.304 1.00 26.50 297 GLY A CA 1
ATOM 2368 C C . GLY A 1 297 ? 49.469 8.678 4.653 1.00 26.50 297 GLY A C 1
ATOM 2369 O O . GLY A 1 297 ? 48.328 9.068 4.854 1.00 26.50 297 GLY A O 1
ATOM 2370 N N . CYS A 1 298 ? 50.224 8.126 5.601 1.00 25.83 298 CYS A N 1
ATOM 2371 C CA . CYS A 1 298 ? 49.913 8.030 7.025 1.00 25.83 298 CYS A CA 1
ATOM 2372 C C . CYS A 1 298 ? 49.651 9.396 7.692 1.00 25.83 298 CYS A C 1
ATOM 2374 O O . CYS A 1 298 ? 50.474 10.298 7.533 1.00 25.83 298 CYS A O 1
ATOM 2376 N N . HIS A 1 299 ? 48.610 9.500 8.526 1.00 31.44 299 HIS A N 1
ATOM 2377 C CA . HIS A 1 299 ? 48.677 9.718 9.986 1.00 31.44 299 HIS A CA 1
ATOM 2378 C C . HIS A 1 299 ? 47.287 9.898 10.600 1.00 31.44 299 HIS A C 1
ATOM 2380 O O . HIS A 1 299 ? 46.444 10.573 9.974 1.00 31.44 299 HIS A O 1
#

Secondary structure (DSSP, 8-state):
--SSHHHHHHHHHHHHHHHSS--SEEEEE--HHHHHHHHHHHIIIIITSTT---EEE----TTS---HHHHHHHHHHHHHHHHHT-EEEE-HHHHHHHHHHHHHS-TT-THHHHHHHHH-GGGEEEEETTHHHHTSGGGS-----S--PPPTTHHHHHHHHHHHHHHHH-S-TT-HHHHHHTSTTTEEE-GGGTTSTT-STTEEE-S--TTHHHHHHHHHHHHGGG-HHHHHHHH-TTS-HHHHHGGGHHHHGGGHHHHHHHHHHHHHHHHHHHT-S----------PPP---------

Organism: NCBI:txid4796

Radius of gyration: 27.1 Å; chains: 1; bounding box: 75×34×74 Å

pLDDT: mean 71.71, std 18.48, range [21.59, 93.19]

Sequence (299 aa):
MGSGKTRVNLPMLFLHFTQSRNSRVVRAHFLSSLLSEAQQYMHRHLLASNARLGVFEQPFHRQIDLDMEKLEVIRDRQEELALYSGIQIVSPEHRMSLELKRLELDCEDPCVEILDEILDGDQFLDVLDECDAILQHRYHLVYAVGDPSDLYSRIERWKMAEALLREETGKFPSSRVSRVLQAPHVSCISPDYAKRLGAFEGTRLNAVVDSTELLREHLKKAGLPSREPLVRAITDSSVSLQAALGDYNHKFSPYTSQLLALRGSLEQFCLSSYRSFPIVEAHQVRAGLPTVGEVDGCH